Protein AF-A0A7W3ANU6-F1 (afdb_monomer_lite)

pLDDT: mean 84.75, std 9.75, range [54.78, 97.38]

Secondary structure (DSSP, 8-state):
--PPPPPTT--SS----HHHHHHHHHHHHHTSHHHHHHHHHHHHHTTT-TTHHHHHHHHHHTSPP--HHHHHHHT----TTEEEEE-TTS-EEEEEPPHHHHHHHT--SHHHHHHHTT--GGGGSPBPSSTT---TTPBP-SSTTSTT----GGGPEEE-SHHHHHHHHHH--SEEEEEEES--TTTSTT-S-EEEEEEEEE-SSS--SS-GGGS-EEEEEEEPPBTTB-EEEEEEEEEETTTTEEEEEEEEEEE-HHHHHHHHT-EESS-SS--EEPTT-EEEEEE--SSTT-SB----TT-EEEGGGEEEEEEE--S--SSTT------EEEEEEEE--SEEEESS--TT--BS--EEEEEEE--

Foldseek 3Di:
DDDDDDDQPDPDDDDHDPVNVVVVVCVVCVVPVVVVVVVVVVCVVLVVDPCSVVVVVVVVVPDDPDDPVVVQVVPDDDDPQWDWDADPVRHTDIDHDDPLRVQLVVDDDPVSNCVSVVPDLQVVAAAQPEPPRPPPRHDDDPQCHAPPNDDDPVQEAEEAEDPVVVVCQLQDDFHKHFYWYCQDVVPEPPDRIAGFIKGKDWDPPDADPPGSNRTKIWIWGAGDDDPQWGWTKIKIWHADPVVRDIDIDIDTDDTDPVVVVVLQPDWDDDDPPDTHDDAFHKAWWWQQDDDPPDFQQFDAAFDKDAQQRTFHKDKDFACDDPDPPHGGPDIDIDGDPDTDHAMKGFRHGDRPDTGRGIDTTMIGHHD

Sequence (367 aa):
PTAPTPPDDAAGNEIANAEFVRKLLAALVDSSPEALDTLNELAAALGNDPNFATTVTNALAGKQPLNGVLTAVSQITPEENTLPYFSEEGRILLAQLSEKARALLALDTPEAMRTELELKAAATMEPQSDIRDRTPGRLALSGMHGFGQAFTSTEALAFEGLSDFVEWLKKVTPGRYAVSITDSSQLLTGTTQFNGIIDVMWSPYANSESDTVRKFKTLMCYNQYYQGEHCIHYMQYRYNDSDNSWNMSSRVVVYDGDSLAYLLSRMAGSGSYFKYPAVGVPVLAVYRGTTSGDKEIKIGLGDVVQGSQLGGVNLSCTISSAGPGSYGSTPSAGATGYTFPGRYMALSGVRDSYGTSGRICLFVRIE

Structure (mmCIF, N/CA/C/O backbone):
data_AF-A0A7W3ANU6-F1
#
_entry.id   AF-A0A7W3ANU6-F1
#
loop_
_atom_site.group_PDB
_atom_site.id
_atom_site.type_symbol
_atom_site.label_atom_id
_atom_site.label_alt_id
_atom_site.label_comp_id
_atom_site.label_asym_id
_atom_site.label_entity_id
_atom_site.label_seq_id
_atom_site.pdbx_PDB_ins_code
_atom_site.Cartn_x
_atom_site.Cartn_y
_atom_site.Cartn_z
_atom_site.occupancy
_atom_site.B_iso_or_equiv
_atom_site.auth_seq_id
_atom_site.auth_comp_id
_atom_site.auth_asym_id
_atom_site.auth_atom_id
_atom_site.pdbx_PDB_model_num
ATOM 1 N N . PRO A 1 1 ? 81.338 -14.058 -101.160 1.00 67.31 1 PRO A N 1
ATOM 2 C CA . PRO A 1 1 ? 80.542 -13.754 -102.371 1.00 67.31 1 PRO A CA 1
ATOM 3 C C . PRO A 1 1 ? 79.694 -12.488 -102.183 1.00 67.31 1 PRO A C 1
ATOM 5 O O . PRO A 1 1 ? 79.027 -12.350 -101.163 1.00 67.31 1 PRO A O 1
ATOM 8 N N . THR A 1 2 ? 79.759 -11.561 -103.136 1.00 65.56 2 THR A N 1
ATOM 9 C CA . THR A 1 2 ? 78.960 -10.327 -103.176 1.00 65.56 2 THR A CA 1
ATOM 10 C C . THR A 1 2 ? 77.934 -10.447 -104.300 1.00 65.56 2 THR A C 1
ATOM 12 O O . THR A 1 2 ? 78.298 -10.716 -105.442 1.00 65.56 2 THR A O 1
ATOM 15 N N . ALA A 1 3 ? 76.651 -10.303 -103.970 1.00 78.56 3 ALA A N 1
ATOM 16 C CA . ALA A 1 3 ? 75.575 -10.224 -104.955 1.00 78.56 3 ALA A CA 1
ATOM 17 C C . ALA A 1 3 ? 75.298 -8.742 -105.274 1.00 78.56 3 ALA A C 1
ATOM 19 O O . ALA A 1 3 ? 75.282 -7.945 -104.331 1.00 78.56 3 ALA A O 1
ATOM 20 N N . PRO A 1 4 ? 75.102 -8.361 -106.549 1.00 82.25 4 PRO A N 1
ATOM 21 C CA . PRO A 1 4 ? 74.799 -6.981 -106.925 1.00 82.25 4 PRO A CA 1
ATOM 22 C C . PRO A 1 4 ? 73.481 -6.510 -106.293 1.00 82.25 4 PRO A C 1
ATOM 24 O O . PRO A 1 4 ? 72.535 -7.287 -106.191 1.00 82.25 4 PRO A O 1
ATOM 27 N N . THR A 1 5 ? 73.443 -5.251 -105.851 1.00 84.88 5 THR A N 1
ATOM 28 C CA . THR A 1 5 ? 72.284 -4.625 -105.193 1.00 84.88 5 THR A CA 1
ATOM 29 C C . THR A 1 5 ? 71.221 -4.282 -106.239 1.00 84.88 5 THR A C 1
ATOM 31 O O . THR A 1 5 ? 71.537 -3.541 -107.172 1.00 84.88 5 THR A O 1
ATOM 34 N N . PRO A 1 6 ? 69.992 -4.827 -106.136 1.00 85.56 6 PRO A N 1
ATOM 35 C CA . PRO A 1 6 ? 68.891 -4.465 -107.026 1.00 85.56 6 PRO A CA 1
ATOM 36 C C . PRO A 1 6 ? 68.562 -2.959 -106.991 1.00 85.56 6 PRO A C 1
ATOM 38 O O . PRO A 1 6 ? 68.847 -2.299 -105.987 1.00 85.56 6 PRO A O 1
ATOM 41 N N . PRO A 1 7 ? 67.972 -2.409 -108.069 1.00 82.50 7 PRO A N 1
ATOM 42 C CA . PRO A 1 7 ? 67.488 -1.028 -108.099 1.00 82.50 7 PRO A CA 1
ATOM 43 C C . PRO A 1 7 ? 66.290 -0.824 -107.154 1.00 82.50 7 PRO A C 1
ATOM 45 O O . PRO A 1 7 ? 65.545 -1.761 -106.889 1.00 82.50 7 PRO A O 1
ATOM 48 N N . ASP A 1 8 ? 66.101 0.400 -106.650 1.00 80.12 8 ASP A N 1
ATOM 49 C CA . ASP A 1 8 ? 65.156 0.730 -105.561 1.00 80.12 8 ASP A CA 1
ATOM 50 C C . ASP A 1 8 ? 63.675 0.478 -105.890 1.00 80.12 8 ASP A C 1
ATOM 52 O O . ASP A 1 8 ? 62.860 0.318 -104.985 1.00 80.12 8 ASP A O 1
ATOM 56 N N . ASP A 1 9 ? 63.330 0.443 -107.175 1.00 82.25 9 ASP A N 1
ATOM 57 C CA . ASP A 1 9 ? 61.995 0.176 -107.713 1.00 82.25 9 ASP A CA 1
ATOM 58 C C . ASP A 1 9 ? 61.786 -1.297 -108.110 1.00 82.25 9 ASP A C 1
ATOM 60 O O . ASP A 1 9 ? 60.755 -1.641 -108.695 1.00 82.25 9 ASP A O 1
ATOM 64 N N . ALA A 1 10 ? 62.740 -2.180 -107.789 1.00 81.56 10 ALA A N 1
ATOM 65 C CA . ALA A 1 10 ? 62.611 -3.611 -108.030 1.00 81.56 10 ALA A CA 1
ATOM 66 C C . ALA A 1 10 ? 61.379 -4.173 -107.299 1.00 81.56 10 ALA A C 1
ATOM 68 O O . ALA A 1 10 ? 61.282 -4.137 -106.072 1.00 81.56 10 ALA A O 1
ATOM 69 N N . ALA A 1 11 ? 60.438 -4.707 -108.077 1.00 77.81 11 ALA A N 1
ATOM 70 C CA . ALA A 1 11 ? 59.158 -5.243 -107.608 1.00 77.81 11 ALA A CA 1
ATOM 71 C C . ALA A 1 11 ? 58.923 -6.701 -108.059 1.00 77.81 11 ALA A C 1
ATOM 73 O O . ALA A 1 11 ? 57.800 -7.203 -107.973 1.00 77.81 11 ALA A O 1
ATOM 74 N N . GLY A 1 12 ? 59.956 -7.362 -108.597 1.00 79.62 12 GLY A N 1
ATOM 75 C CA . GLY A 1 12 ? 59.908 -8.707 -109.164 1.00 79.62 12 GLY A CA 1
ATOM 76 C C . GLY A 1 12 ? 60.531 -9.778 -108.259 1.00 79.62 12 GLY A C 1
ATOM 77 O O . GLY A 1 12 ? 60.495 -9.698 -107.035 1.00 79.62 12 GLY A O 1
ATOM 78 N N . ASN A 1 13 ? 61.088 -10.827 -108.879 1.00 81.81 13 ASN A N 1
ATOM 79 C CA . ASN A 1 13 ? 61.718 -11.970 -108.197 1.00 81.81 13 ASN A CA 1
ATOM 80 C C . ASN A 1 13 ? 63.251 -11.826 -108.089 1.00 81.81 13 ASN A C 1
ATOM 82 O O . ASN A 1 13 ? 63.981 -12.820 -108.153 1.00 81.81 13 ASN A O 1
ATOM 86 N N . GLU A 1 14 ? 63.766 -10.601 -108.007 1.00 83.81 14 GLU A N 1
ATOM 87 C CA . GLU A 1 14 ? 65.199 -10.340 -107.897 1.00 83.81 14 GLU A CA 1
ATOM 88 C C . GLU A 1 14 ? 65.794 -10.918 -106.596 1.00 83.81 14 GLU A C 1
ATOM 90 O O . GLU A 1 14 ? 65.132 -11.038 -105.563 1.00 83.81 14 GLU A O 1
ATOM 95 N N . ILE A 1 15 ? 67.087 -11.265 -106.622 1.00 81.62 15 ILE A N 1
ATOM 96 C CA . ILE A 1 15 ? 67.806 -11.711 -105.421 1.00 81.62 15 ILE A CA 1
ATOM 97 C C . ILE A 1 15 ? 68.072 -10.489 -104.533 1.00 81.62 15 ILE A C 1
ATOM 99 O O . ILE A 1 15 ? 68.990 -9.711 -104.794 1.00 81.62 15 ILE A O 1
ATOM 103 N N . ALA A 1 16 ? 67.288 -10.332 -103.466 1.00 83.69 16 ALA A N 1
ATOM 104 C CA . ALA A 1 16 ? 67.509 -9.295 -102.466 1.00 83.69 16 ALA A CA 1
ATOM 105 C C . ALA A 1 16 ? 68.817 -9.553 -101.699 1.00 83.69 16 ALA A C 1
ATOM 107 O O . ALA A 1 16 ? 69.021 -10.623 -101.120 1.00 83.69 16 ALA A O 1
ATOM 108 N N . ASN A 1 17 ? 69.706 -8.561 -101.672 1.00 86.00 17 ASN A N 1
ATOM 109 C CA . ASN A 1 17 ? 70.894 -8.589 -100.826 1.00 86.00 17 ASN A CA 1
ATOM 110 C C . ASN A 1 17 ? 70.675 -7.742 -99.556 1.00 86.00 17 ASN A C 1
ATOM 112 O O . ASN A 1 17 ? 69.716 -6.977 -99.443 1.00 86.00 17 ASN A O 1
ATOM 116 N N . ALA A 1 18 ? 71.559 -7.890 -98.565 1.00 84.81 18 ALA A N 1
ATOM 117 C CA . ALA A 1 18 ? 71.402 -7.210 -97.277 1.00 84.81 18 ALA A CA 1
ATOM 118 C C . ALA A 1 18 ? 71.416 -5.674 -97.390 1.00 84.81 18 ALA A C 1
ATOM 120 O O . ALA A 1 18 ? 70.847 -5.001 -96.534 1.00 84.81 18 ALA A O 1
ATOM 121 N N . GLU A 1 19 ? 72.070 -5.123 -98.414 1.00 84.69 19 GLU A N 1
ATOM 122 C CA . GLU A 1 19 ? 72.117 -3.683 -98.671 1.00 84.69 19 GLU A CA 1
ATOM 123 C C . GLU A 1 19 ? 70.758 -3.169 -99.161 1.00 84.69 19 GLU A C 1
ATOM 125 O O . GLU A 1 19 ? 70.226 -2.224 -98.587 1.00 84.69 19 GLU A O 1
ATOM 130 N N . PHE A 1 20 ? 70.148 -3.856 -100.130 1.00 86.94 20 PHE A N 1
ATOM 131 C CA . PHE A 1 20 ? 68.818 -3.545 -100.654 1.00 86.94 20 PHE A CA 1
ATOM 132 C C . PHE A 1 20 ? 67.738 -3.606 -99.567 1.00 86.94 20 PHE A C 1
ATOM 134 O O . PHE A 1 20 ? 66.955 -2.671 -99.413 1.00 86.94 20 PHE A O 1
ATOM 141 N N . VAL A 1 21 ? 67.748 -4.656 -98.736 1.00 85.62 21 VAL A N 1
ATOM 142 C CA . VAL A 1 21 ? 66.786 -4.804 -97.628 1.00 85.62 21 VAL A CA 1
ATOM 143 C C . VAL A 1 21 ? 66.966 -3.711 -96.573 1.00 85.62 21 VAL A C 1
ATOM 145 O O . VAL A 1 21 ? 65.979 -3.127 -96.133 1.00 85.62 21 VAL A O 1
ATOM 148 N N . ARG A 1 22 ? 68.208 -3.390 -96.172 1.00 84.50 22 ARG A N 1
ATOM 149 C CA . ARG A 1 22 ? 68.457 -2.281 -95.232 1.00 84.50 22 ARG A CA 1
ATOM 150 C C . ARG A 1 22 ? 68.028 -0.941 -95.815 1.00 84.50 22 ARG A C 1
ATOM 152 O O . ARG A 1 22 ? 67.501 -0.126 -95.069 1.00 84.50 22 ARG A O 1
ATOM 159 N N . LYS A 1 23 ? 68.236 -0.724 -97.116 1.00 83.19 23 LYS A N 1
ATOM 160 C CA . LYS A 1 23 ? 67.864 0.513 -97.804 1.00 83.19 23 LYS A CA 1
ATOM 161 C C . LYS A 1 23 ? 66.349 0.694 -97.887 1.00 83.19 23 LYS A C 1
ATOM 163 O O . LYS A 1 23 ? 65.870 1.769 -97.556 1.00 83.19 23 LYS A O 1
ATOM 168 N N . LEU A 1 24 ? 65.592 -0.342 -98.248 1.00 83.44 24 LEU A N 1
ATOM 169 C CA . LEU A 1 24 ? 64.125 -0.277 -98.257 1.00 83.44 24 LEU A CA 1
ATOM 170 C C . LEU A 1 24 ? 63.532 -0.167 -96.847 1.00 83.44 24 LEU A C 1
ATOM 172 O O . LEU A 1 24 ? 62.558 0.553 -96.655 1.00 83.44 24 LEU A O 1
ATOM 176 N N . LEU A 1 25 ? 64.126 -0.832 -95.849 1.00 81.81 25 LEU A N 1
ATOM 177 C CA . LEU A 1 25 ? 63.713 -0.682 -94.451 1.00 81.81 25 LEU A CA 1
ATOM 178 C C . LEU A 1 25 ? 64.000 0.734 -93.937 1.00 81.81 25 LEU A C 1
ATOM 180 O O . LEU A 1 25 ? 63.153 1.315 -93.268 1.00 81.81 25 LEU A O 1
ATOM 184 N N . ALA A 1 26 ? 65.159 1.300 -94.289 1.00 78.75 26 ALA A N 1
ATOM 185 C CA . ALA A 1 26 ? 65.482 2.693 -94.013 1.00 78.75 26 ALA A CA 1
ATOM 186 C C . ALA A 1 26 ? 64.494 3.629 -94.714 1.00 78.75 26 ALA A C 1
ATOM 188 O O . ALA A 1 26 ? 63.929 4.467 -94.042 1.00 78.75 26 ALA A O 1
ATOM 189 N N . ALA A 1 27 ? 64.176 3.424 -95.998 1.00 79.69 27 ALA A N 1
ATOM 190 C CA . ALA A 1 27 ? 63.180 4.225 -96.716 1.00 79.69 27 ALA A CA 1
ATOM 191 C C . ALA A 1 27 ? 61.771 4.126 -96.099 1.00 79.69 27 ALA A C 1
ATOM 193 O O . ALA A 1 27 ? 61.055 5.120 -96.037 1.00 79.69 27 ALA A O 1
ATOM 194 N N . LEU A 1 28 ? 61.375 2.948 -95.607 1.00 78.56 28 LEU A N 1
ATOM 195 C CA . LEU A 1 28 ? 60.108 2.749 -94.901 1.00 78.56 28 LEU A CA 1
ATOM 196 C C . LEU A 1 28 ? 60.086 3.502 -93.560 1.00 78.56 28 LEU A C 1
ATOM 198 O O . LEU A 1 28 ? 59.103 4.174 -93.261 1.00 78.56 28 LEU A O 1
ATOM 202 N N . VAL A 1 29 ? 61.169 3.434 -92.780 1.00 77.81 29 VAL A N 1
ATOM 203 C CA . VAL A 1 29 ? 61.322 4.171 -91.511 1.00 77.81 29 VAL A CA 1
ATOM 204 C C . VAL A 1 29 ? 61.429 5.688 -91.757 1.00 77.81 29 VAL A C 1
ATOM 206 O O . VAL A 1 29 ? 60.749 6.463 -91.088 1.00 77.81 29 VAL A O 1
ATOM 209 N N . ASP A 1 30 ? 62.188 6.106 -92.771 1.00 72.25 30 ASP A N 1
ATOM 210 C CA . ASP A 1 30 ? 62.398 7.495 -93.205 1.00 72.25 30 ASP A CA 1
ATOM 211 C C . ASP A 1 30 ? 61.139 8.119 -93.820 1.00 72.25 30 ASP A C 1
ATOM 213 O O . ASP A 1 30 ? 61.009 9.340 -93.850 1.00 72.25 30 ASP A O 1
ATOM 217 N N . SER A 1 31 ? 60.194 7.306 -94.306 1.00 74.81 31 SER A N 1
ATOM 218 C CA . SER A 1 31 ? 58.900 7.791 -94.805 1.00 74.81 31 SER A CA 1
ATOM 219 C C . SER A 1 31 ? 57.934 8.192 -93.687 1.00 74.81 31 SER A C 1
ATOM 221 O O . SER A 1 31 ? 56.887 8.780 -93.957 1.00 74.81 31 SER A O 1
ATOM 223 N N . SER A 1 32 ? 58.240 7.854 -92.430 1.00 76.69 32 SER A N 1
ATOM 224 C CA . SER A 1 32 ? 57.385 8.147 -91.279 1.00 76.69 32 SER A CA 1
ATOM 225 C C . SER A 1 32 ? 58.156 8.409 -89.967 1.00 76.69 32 SER A C 1
ATOM 227 O O . SER A 1 32 ? 57.737 7.887 -88.932 1.00 76.69 32 SER A O 1
ATOM 229 N N . PRO A 1 33 ? 59.236 9.229 -89.938 1.00 75.12 33 PRO A N 1
ATOM 230 C CA . PRO A 1 33 ? 59.987 9.490 -88.711 1.00 75.12 33 PRO A CA 1
ATOM 231 C C . PRO A 1 33 ? 59.108 10.208 -87.695 1.00 75.12 33 PRO A C 1
ATOM 233 O O . PRO A 1 33 ? 59.057 9.799 -86.547 1.00 75.12 33 PRO A O 1
ATOM 236 N N . GLU A 1 34 ? 58.342 11.207 -88.145 1.00 76.69 34 GLU A N 1
ATOM 237 C CA . GLU A 1 34 ? 57.407 11.950 -87.295 1.00 76.69 34 GLU A CA 1
ATOM 238 C C . GLU A 1 34 ? 56.312 11.035 -86.732 1.00 76.69 34 GLU A C 1
ATOM 240 O O . GLU A 1 34 ? 55.996 11.102 -85.552 1.00 76.69 34 GLU A O 1
ATOM 245 N N . ALA A 1 35 ? 55.765 10.112 -87.532 1.00 80.88 35 ALA A N 1
ATOM 246 C CA . ALA A 1 35 ? 54.748 9.185 -87.039 1.00 80.88 35 ALA A CA 1
ATOM 247 C C . ALA A 1 35 ? 55.331 8.150 -86.058 1.00 80.88 35 ALA A C 1
ATOM 249 O O . ALA A 1 35 ? 54.708 7.850 -85.042 1.00 80.88 35 ALA A O 1
ATOM 250 N N . LEU A 1 36 ? 56.531 7.619 -86.309 1.00 83.12 36 LEU A N 1
ATOM 251 C CA . LEU A 1 36 ? 57.182 6.687 -85.387 1.00 83.12 36 LEU A CA 1
ATOM 252 C C . LEU A 1 36 ? 57.608 7.375 -84.084 1.00 83.12 36 LEU A C 1
ATOM 254 O O . LEU A 1 36 ? 57.463 6.785 -83.014 1.00 83.12 36 LEU A O 1
ATOM 258 N N . ASP A 1 37 ? 58.066 8.622 -84.173 1.00 82.25 37 ASP A N 1
ATOM 259 C CA . ASP A 1 37 ? 58.353 9.470 -83.020 1.00 82.25 37 ASP A CA 1
ATOM 260 C C . ASP A 1 37 ? 57.073 9.704 -82.208 1.00 82.25 37 ASP A C 1
ATOM 262 O O . ASP A 1 37 ? 57.044 9.379 -81.026 1.00 82.25 37 ASP A O 1
ATOM 266 N N . THR A 1 38 ? 55.952 10.067 -82.849 1.00 86.00 38 THR A N 1
ATOM 267 C CA . THR A 1 38 ? 54.661 10.213 -82.143 1.00 86.00 38 THR A CA 1
ATOM 268 C C . THR A 1 38 ? 54.175 8.916 -81.489 1.00 86.00 38 THR A C 1
ATOM 270 O O . THR A 1 38 ? 53.584 8.951 -80.410 1.00 86.00 38 THR A O 1
ATOM 273 N N . LEU A 1 39 ? 54.428 7.749 -82.095 1.00 87.00 39 LEU A N 1
ATOM 274 C CA . LEU A 1 39 ? 54.083 6.454 -81.500 1.00 87.00 39 LEU A CA 1
ATOM 275 C C . LEU A 1 39 ? 54.974 6.119 -80.299 1.00 87.00 39 LEU A C 1
ATOM 277 O O . LEU A 1 39 ? 54.478 5.591 -79.304 1.00 87.00 39 LEU A O 1
ATOM 281 N N . ASN A 1 40 ? 56.266 6.436 -80.372 1.00 83.69 40 ASN A N 1
ATOM 282 C CA . ASN A 1 40 ? 57.200 6.272 -79.263 1.00 83.69 40 ASN A CA 1
ATOM 283 C C . ASN A 1 40 ? 56.867 7.230 -78.106 1.00 83.69 40 ASN A C 1
ATOM 285 O O . ASN A 1 40 ? 56.838 6.814 -76.948 1.00 83.69 40 ASN A O 1
ATOM 289 N N . GLU A 1 41 ? 56.533 8.484 -78.416 1.00 85.62 41 GLU A N 1
ATOM 290 C CA . GLU A 1 41 ? 56.052 9.473 -77.451 1.00 85.62 41 GLU A CA 1
ATOM 291 C C . GLU A 1 41 ? 54.747 9.024 -76.784 1.00 85.62 41 GLU A C 1
ATOM 293 O O . GLU A 1 41 ? 54.619 9.115 -75.564 1.00 85.62 41 GLU A O 1
ATOM 298 N N . LEU A 1 42 ? 53.795 8.473 -77.546 1.00 89.56 42 LEU A N 1
ATOM 299 C CA . LEU A 1 42 ? 52.539 7.954 -77.004 1.00 89.56 42 LEU A CA 1
ATOM 300 C C . LEU A 1 42 ? 52.763 6.724 -76.112 1.00 89.56 42 LEU A C 1
ATOM 302 O O . LEU A 1 42 ? 52.170 6.628 -75.037 1.00 89.56 42 LEU A O 1
ATOM 306 N N . ALA A 1 43 ? 53.627 5.793 -76.526 1.00 87.50 43 ALA A N 1
ATOM 307 C CA . ALA A 1 43 ? 53.970 4.615 -75.730 1.00 87.50 43 ALA A CA 1
ATOM 308 C C . ALA A 1 43 ? 54.641 5.013 -74.407 1.00 87.50 43 ALA A C 1
ATOM 310 O O . ALA A 1 43 ? 54.249 4.530 -73.340 1.00 87.50 43 ALA A O 1
ATOM 311 N N . ALA A 1 44 ? 55.582 5.960 -74.460 1.00 87.12 44 ALA A N 1
ATOM 312 C CA . ALA A 1 44 ? 56.213 6.534 -73.281 1.00 87.12 44 ALA A CA 1
ATOM 313 C C . ALA A 1 44 ? 55.202 7.278 -72.388 1.00 87.12 44 ALA A C 1
ATOM 315 O O . ALA A 1 44 ? 55.234 7.110 -71.169 1.00 87.12 44 ALA A O 1
ATOM 316 N N . ALA A 1 45 ? 54.267 8.037 -72.972 1.00 88.75 45 ALA A N 1
ATOM 317 C CA . ALA A 1 45 ? 53.209 8.743 -72.243 1.00 88.75 45 ALA A CA 1
ATOM 318 C C . ALA A 1 45 ? 52.237 7.791 -71.521 1.00 88.75 45 ALA A C 1
ATOM 320 O O . ALA A 1 45 ? 51.712 8.134 -70.462 1.00 88.75 45 ALA A O 1
ATOM 321 N N . LEU A 1 46 ? 52.035 6.580 -72.047 1.00 91.19 46 LEU A N 1
ATOM 322 C CA . LEU A 1 46 ? 51.279 5.500 -71.399 1.00 91.19 46 LEU A CA 1
ATOM 323 C C . LEU A 1 46 ? 52.143 4.631 -70.464 1.00 91.19 46 LEU A C 1
ATOM 325 O O . LEU A 1 46 ? 51.684 3.601 -69.971 1.00 91.19 46 LEU A O 1
ATOM 329 N N . GLY A 1 47 ? 53.390 5.034 -70.205 1.00 90.12 47 GLY A N 1
ATOM 330 C CA . GLY A 1 47 ? 54.297 4.368 -69.273 1.00 90.12 47 GLY A CA 1
ATOM 331 C C . GLY A 1 47 ? 54.924 3.077 -69.800 1.00 90.12 47 GLY A C 1
ATOM 332 O O . GLY A 1 47 ? 55.427 2.291 -69.001 1.00 90.12 47 GLY A O 1
ATOM 333 N N . ASN A 1 48 ? 54.903 2.844 -71.118 1.00 90.38 48 ASN A N 1
ATOM 334 C CA . ASN A 1 48 ? 55.346 1.598 -71.750 1.00 90.38 48 ASN A CA 1
ATOM 335 C C . ASN A 1 48 ? 54.680 0.342 -71.147 1.00 90.38 48 ASN A C 1
ATOM 337 O O . ASN A 1 48 ? 55.304 -0.717 -71.078 1.00 90.38 48 ASN A O 1
ATOM 341 N N . ASP A 1 49 ? 53.427 0.455 -70.687 1.00 91.31 49 ASP A N 1
ATOM 342 C CA . ASP A 1 49 ? 52.694 -0.645 -70.054 1.00 91.31 49 ASP A CA 1
ATOM 343 C C . ASP A 1 49 ? 51.964 -1.511 -71.106 1.00 91.31 49 ASP A C 1
ATOM 345 O O . ASP A 1 49 ? 50.931 -1.089 -71.639 1.00 91.31 49 ASP A O 1
ATOM 349 N N . PRO A 1 50 ? 52.430 -2.747 -71.392 1.00 90.12 50 PRO A N 1
ATOM 350 C CA . PRO A 1 50 ? 51.772 -3.638 -72.350 1.00 90.12 50 PRO A CA 1
ATOM 351 C C . PRO A 1 50 ? 50.374 -4.090 -71.898 1.00 90.12 50 PRO A C 1
ATOM 353 O O . PRO A 1 50 ? 49.599 -4.583 -72.714 1.00 90.12 50 PRO A O 1
ATOM 356 N N . ASN A 1 51 ? 50.035 -3.919 -70.617 1.00 93.69 51 ASN A N 1
ATOM 357 C CA . ASN A 1 51 ? 48.741 -4.251 -70.031 1.00 93.69 51 ASN A CA 1
ATOM 358 C C . ASN A 1 51 ? 47.986 -3.004 -69.547 1.00 93.69 51 ASN A C 1
ATOM 360 O O . ASN A 1 51 ? 47.111 -3.135 -68.689 1.00 93.69 51 ASN A O 1
ATOM 364 N N . PHE A 1 52 ? 48.272 -1.819 -70.106 1.00 92.56 52 PHE A N 1
ATOM 365 C CA . PHE A 1 52 ? 47.714 -0.533 -69.665 1.00 92.56 52 PHE A CA 1
ATOM 366 C C . PHE A 1 52 ? 46.209 -0.586 -69.361 1.00 92.56 52 PHE A C 1
ATOM 368 O O . PHE A 1 52 ? 45.772 -0.169 -68.289 1.00 92.56 52 PHE A O 1
ATOM 375 N N . ALA A 1 53 ? 45.404 -1.161 -70.262 1.00 94.00 53 ALA A N 1
ATOM 376 C CA . ALA A 1 53 ? 43.958 -1.277 -70.072 1.00 94.00 53 ALA A CA 1
ATOM 377 C C . ALA A 1 53 ? 43.586 -2.088 -68.816 1.00 94.00 53 ALA A C 1
ATOM 379 O O . ALA A 1 53 ? 42.701 -1.687 -68.058 1.00 94.00 53 ALA A O 1
ATOM 380 N N . THR A 1 54 ? 44.278 -3.198 -68.560 1.00 94.62 54 THR A N 1
ATOM 381 C CA . THR A 1 54 ? 44.087 -4.034 -67.367 1.00 94.62 54 THR A CA 1
ATOM 382 C C . THR A 1 54 ? 44.572 -3.314 -66.112 1.00 94.62 54 THR A C 1
ATOM 384 O O . THR A 1 54 ? 43.868 -3.313 -65.106 1.00 94.62 54 THR A O 1
ATOM 387 N N . THR A 1 55 ? 45.731 -2.653 -66.168 1.00 94.25 55 THR A N 1
ATOM 388 C CA . THR A 1 55 ? 46.285 -1.863 -65.058 1.00 94.25 55 THR A CA 1
ATOM 389 C C . THR A 1 55 ? 45.325 -0.753 -64.637 1.00 94.25 55 THR A C 1
ATOM 391 O O . THR A 1 55 ? 44.982 -0.637 -63.460 1.00 94.25 55 THR A O 1
ATOM 394 N N . VAL A 1 56 ? 44.824 0.021 -65.603 1.00 94.62 56 VAL A N 1
ATOM 395 C CA . VAL A 1 56 ? 43.846 1.090 -65.372 1.00 94.62 56 VAL A CA 1
ATOM 396 C C . VAL A 1 56 ? 42.531 0.513 -64.855 1.00 94.62 56 VAL A C 1
ATOM 398 O O . VAL A 1 56 ? 42.015 0.996 -63.852 1.00 94.62 56 VAL A O 1
ATOM 401 N N . THR A 1 57 ? 42.016 -0.562 -65.454 1.00 93.88 57 THR A N 1
ATOM 402 C CA . THR A 1 57 ? 40.777 -1.208 -64.989 1.00 93.88 57 THR A CA 1
ATOM 403 C C . THR A 1 57 ? 40.904 -1.710 -63.550 1.00 93.88 57 THR A C 1
ATOM 405 O O . THR A 1 57 ? 40.005 -1.478 -62.747 1.00 93.88 57 THR A O 1
ATOM 408 N N . ASN A 1 58 ? 42.035 -2.315 -63.181 1.00 93.00 58 ASN A N 1
ATOM 409 C CA . ASN A 1 58 ? 42.305 -2.754 -61.811 1.00 93.00 58 ASN A CA 1
ATOM 410 C C . ASN A 1 58 ? 42.404 -1.567 -60.841 1.00 93.00 58 ASN A C 1
ATOM 412 O O . ASN A 1 58 ? 41.858 -1.619 -59.738 1.00 93.00 58 ASN A O 1
ATOM 416 N N . ALA A 1 59 ? 43.049 -0.472 -61.256 1.00 92.94 59 ALA A N 1
ATOM 417 C CA . ALA A 1 59 ? 43.132 0.749 -60.461 1.00 92.94 59 ALA A CA 1
ATOM 418 C C . ALA A 1 59 ? 41.754 1.398 -60.242 1.00 92.94 59 ALA A C 1
ATOM 420 O O . ALA A 1 59 ? 41.485 1.906 -59.153 1.00 92.94 59 ALA A O 1
ATOM 421 N N . LEU A 1 60 ? 40.873 1.360 -61.250 1.00 92.62 60 LEU A N 1
ATOM 422 C CA . LEU A 1 60 ? 39.488 1.824 -61.147 1.00 92.62 60 LEU A CA 1
ATOM 423 C C . LEU A 1 60 ? 38.637 0.885 -60.286 1.00 92.62 60 LEU A C 1
ATOM 425 O O . LEU A 1 60 ? 37.844 1.366 -59.485 1.00 92.62 60 LEU A O 1
ATOM 429 N N . ALA A 1 61 ? 38.822 -0.430 -60.399 1.00 88.50 61 ALA A N 1
ATOM 430 C CA . ALA A 1 61 ? 38.108 -1.417 -59.591 1.00 88.50 61 ALA A CA 1
ATOM 431 C C . ALA A 1 61 ? 38.442 -1.306 -58.092 1.00 88.50 61 ALA A C 1
ATOM 433 O O . ALA A 1 61 ? 37.601 -1.609 -57.250 1.00 88.50 61 ALA A O 1
ATOM 434 N N . GLY A 1 62 ? 39.646 -0.835 -57.751 1.00 85.50 62 GLY A N 1
ATOM 435 C CA . GLY A 1 62 ? 40.034 -0.513 -56.375 1.00 85.50 62 GLY A CA 1
ATOM 436 C C . GLY A 1 62 ? 39.458 0.806 -55.847 1.00 85.50 62 GLY A C 1
ATOM 437 O O . GLY A 1 62 ? 39.599 1.100 -54.658 1.00 85.50 62 GLY A O 1
ATOM 438 N N . LYS A 1 63 ? 38.820 1.626 -56.695 1.00 88.50 63 LYS A N 1
ATOM 439 C CA . LYS A 1 63 ? 38.114 2.825 -56.237 1.00 88.50 63 LYS A CA 1
ATOM 440 C C . LYS A 1 63 ? 36.789 2.417 -55.616 1.00 88.50 63 LYS A C 1
ATOM 442 O O . LYS A 1 63 ? 36.036 1.608 -56.150 1.00 88.50 63 LYS A O 1
ATOM 447 N N . GLN A 1 64 ? 36.488 3.036 -54.488 1.00 80.88 64 GLN A N 1
ATOM 448 C CA . GLN A 1 64 ? 35.188 2.902 -53.862 1.00 80.88 64 GLN A CA 1
ATOM 449 C C . GLN A 1 64 ? 34.089 3.408 -54.822 1.00 80.88 64 GLN A C 1
ATOM 451 O O . GLN A 1 64 ? 34.242 4.502 -55.376 1.00 80.88 64 GLN A O 1
ATOM 456 N N . PRO A 1 65 ? 32.977 2.669 -55.009 1.00 80.06 65 PRO A N 1
ATOM 457 C CA . PRO A 1 65 ? 31.828 3.165 -55.757 1.00 80.06 65 PRO A CA 1
ATOM 458 C C . PRO A 1 65 ? 31.323 4.491 -55.183 1.00 80.06 65 PRO A C 1
ATOM 460 O O . PRO A 1 65 ? 31.327 4.692 -53.963 1.00 80.06 65 PRO A O 1
ATOM 463 N N . LEU A 1 66 ? 30.853 5.384 -56.057 1.00 82.25 66 LEU A N 1
ATOM 464 C CA . LEU A 1 66 ? 30.250 6.638 -55.621 1.00 82.25 66 LEU A CA 1
ATOM 465 C C . LEU A 1 66 ? 28.967 6.330 -54.839 1.00 82.25 66 LEU A C 1
ATOM 467 O O . LEU A 1 66 ? 27.962 5.902 -55.402 1.00 82.25 66 LEU A O 1
ATOM 471 N N . ASN A 1 67 ? 29.015 6.545 -53.528 1.00 86.19 67 ASN A N 1
ATOM 472 C CA . ASN A 1 67 ? 27.893 6.378 -52.619 1.00 86.19 67 ASN A CA 1
ATOM 473 C C . ASN A 1 67 ? 27.814 7.627 -51.740 1.00 86.19 67 ASN A C 1
ATOM 475 O O . ASN A 1 67 ? 28.753 7.914 -50.999 1.00 86.19 67 ASN A O 1
ATOM 479 N N . GLY A 1 68 ? 26.698 8.357 -51.818 1.00 84.25 68 GLY A N 1
ATOM 480 C CA . GLY A 1 68 ? 26.538 9.635 -51.117 1.00 84.25 68 GLY A CA 1
ATOM 481 C C . GLY A 1 68 ? 26.702 9.533 -49.598 1.00 84.25 68 GLY A C 1
ATOM 482 O O . GLY A 1 68 ? 27.242 10.450 -48.986 1.00 84.25 68 GLY A O 1
ATOM 483 N N . VAL A 1 69 ? 26.325 8.398 -48.999 1.00 84.31 69 VAL A N 1
ATOM 484 C CA . VAL A 1 69 ? 26.500 8.150 -47.560 1.00 84.31 69 VAL A CA 1
ATOM 485 C C . VAL A 1 69 ? 27.976 7.977 -47.227 1.00 84.31 69 VAL A C 1
ATOM 487 O O . VAL A 1 69 ? 28.467 8.642 -46.324 1.00 84.31 69 VAL A O 1
ATOM 490 N N . LEU A 1 70 ? 28.717 7.147 -47.967 1.00 86.44 70 LEU A N 1
ATOM 491 C CA . LEU A 1 70 ? 30.147 6.965 -47.695 1.00 86.44 70 LEU A CA 1
ATOM 492 C C . LEU A 1 70 ? 30.950 8.241 -47.993 1.00 86.44 70 LEU A C 1
ATOM 494 O O . LEU A 1 70 ? 31.907 8.531 -47.278 1.00 86.44 70 LEU A O 1
ATOM 498 N N . THR A 1 71 ? 30.548 9.030 -48.996 1.00 85.56 71 THR A N 1
ATOM 499 C CA . THR A 1 71 ? 31.114 10.368 -49.221 1.00 85.56 71 THR A CA 1
ATOM 500 C C . THR A 1 71 ? 30.880 11.264 -48.004 1.00 85.56 71 THR A C 1
ATOM 502 O O . THR A 1 71 ? 31.834 11.864 -47.515 1.00 85.56 71 THR A O 1
ATOM 505 N N . ALA A 1 72 ? 29.661 11.299 -47.457 1.00 86.88 72 ALA A N 1
ATOM 506 C CA . ALA A 1 72 ? 29.360 12.062 -46.248 1.00 86.88 72 ALA A CA 1
ATOM 507 C C . ALA A 1 72 ? 30.154 11.570 -45.020 1.00 86.88 72 ALA A C 1
ATOM 509 O O . ALA A 1 72 ? 30.706 12.396 -44.301 1.00 86.88 72 ALA A O 1
ATOM 510 N N . VAL A 1 73 ? 30.292 10.250 -44.813 1.00 88.19 73 VAL A N 1
ATOM 511 C CA . VAL A 1 73 ? 31.131 9.678 -43.736 1.00 88.19 73 VAL A CA 1
ATOM 512 C C . VAL A 1 73 ? 32.584 10.132 -43.881 1.00 88.19 73 VAL A C 1
ATOM 514 O O . VAL A 1 73 ? 33.196 10.548 -42.905 1.00 88.19 73 VAL A O 1
ATOM 517 N N . SER A 1 74 ? 33.133 10.090 -45.100 1.00 86.56 74 SER A N 1
ATOM 518 C CA . SER A 1 74 ? 34.534 10.450 -45.363 1.00 86.56 74 SER A CA 1
ATOM 519 C C . SER A 1 74 ? 34.861 11.932 -45.147 1.00 86.56 74 SER A C 1
ATOM 521 O O . SER A 1 74 ? 36.026 12.282 -44.985 1.00 86.56 74 SER A O 1
ATOM 523 N N . GLN A 1 75 ? 33.847 12.801 -45.156 1.00 87.56 75 GLN A N 1
ATOM 524 C CA . GLN A 1 75 ? 33.992 14.243 -44.939 1.00 87.56 75 GLN A CA 1
ATOM 525 C C . GLN A 1 75 ? 33.925 14.639 -43.461 1.00 87.56 75 GLN A C 1
ATOM 527 O O . GLN A 1 75 ? 34.198 15.793 -43.132 1.00 87.56 75 GLN A O 1
ATOM 532 N N . ILE A 1 76 ? 33.555 13.715 -42.571 1.00 90.50 76 ILE A N 1
ATOM 533 C CA . ILE A 1 76 ? 33.545 13.979 -41.135 1.00 90.50 76 ILE A CA 1
ATOM 534 C C . ILE A 1 76 ? 34.979 13.982 -40.626 1.00 90.50 76 ILE A C 1
ATOM 536 O O . ILE A 1 76 ? 35.700 12.998 -40.773 1.00 90.50 76 ILE A O 1
ATOM 540 N N . THR A 1 77 ? 35.358 15.070 -39.965 1.00 91.44 77 THR A N 1
ATOM 541 C CA . THR A 1 77 ? 36.572 15.138 -39.151 1.00 91.44 77 THR A CA 1
ATOM 542 C C . THR A 1 77 ? 36.242 14.591 -37.762 1.00 91.44 77 THR A C 1
ATOM 544 O O . THR A 1 77 ? 35.456 15.227 -37.062 1.00 91.44 77 THR A O 1
ATOM 547 N N . PRO A 1 78 ? 36.778 13.428 -37.344 1.00 88.94 78 PRO A N 1
ATOM 548 C CA . PRO A 1 78 ? 36.512 12.894 -36.014 1.00 88.94 78 PRO A CA 1
ATOM 549 C C . PRO A 1 78 ? 37.082 13.814 -34.932 1.00 88.94 78 PRO A C 1
ATOM 551 O O . PRO A 1 78 ? 38.233 14.241 -35.021 1.00 88.94 78 PRO A O 1
ATOM 554 N N . GLU A 1 79 ? 36.294 14.068 -33.892 1.00 90.62 79 GLU A N 1
ATOM 555 C CA . GLU A 1 79 ? 36.724 14.792 -32.694 1.00 90.62 79 GLU A CA 1
ATOM 556 C C . GLU A 1 79 ? 36.790 13.839 -31.494 1.00 90.62 79 GLU A C 1
ATOM 558 O O . GLU A 1 79 ? 36.118 12.800 -31.464 1.00 90.62 79 GLU A O 1
ATOM 563 N N . GLU A 1 80 ? 37.596 14.175 -30.483 1.00 92.56 80 GLU A N 1
ATOM 564 C CA . GLU A 1 80 ? 37.697 13.353 -29.278 1.00 92.56 80 GLU A CA 1
ATOM 565 C C . GLU A 1 80 ? 36.333 13.181 -28.604 1.00 92.56 80 GLU A C 1
ATOM 567 O O . GLU A 1 80 ? 35.597 14.140 -28.370 1.00 92.56 80 GLU A O 1
ATOM 572 N N . ASN A 1 81 ? 36.033 11.943 -28.206 1.00 93.50 81 ASN A N 1
ATOM 573 C CA . ASN A 1 81 ? 34.816 11.598 -27.477 1.00 93.50 81 ASN A CA 1
ATOM 574 C C . ASN A 1 81 ? 33.511 11.884 -28.242 1.00 93.50 81 ASN A C 1
ATOM 576 O O . ASN A 1 81 ? 32.490 12.164 -27.612 1.00 93.50 81 ASN A O 1
ATOM 580 N N . THR A 1 82 ? 33.524 11.785 -29.574 1.00 94.38 82 THR A N 1
ATOM 581 C CA . THR A 1 82 ? 32.326 11.956 -30.407 1.00 94.38 82 THR A CA 1
ATOM 582 C C . THR A 1 82 ? 31.805 10.647 -31.001 1.00 94.38 82 THR A C 1
ATOM 584 O O . THR A 1 82 ? 32.567 9.714 -31.251 1.00 94.38 82 THR A O 1
ATOM 587 N N . LEU A 1 83 ? 30.488 10.573 -31.226 1.00 93.06 83 LEU A N 1
ATOM 588 C CA . LEU A 1 83 ? 29.816 9.466 -31.912 1.00 93.06 83 LEU A CA 1
ATOM 589 C C . LEU A 1 83 ? 29.104 9.974 -33.178 1.00 93.06 83 LEU A C 1
ATOM 591 O O . LEU A 1 83 ? 28.295 10.902 -33.070 1.00 93.06 83 LEU A O 1
ATOM 595 N N . PRO A 1 84 ? 29.349 9.379 -34.360 1.00 93.00 84 PRO A N 1
ATOM 596 C CA . PRO A 1 84 ? 28.590 9.693 -35.565 1.00 93.00 84 PRO A CA 1
ATOM 597 C C . PRO A 1 84 ? 27.122 9.268 -35.447 1.00 93.00 84 PRO A C 1
ATOM 599 O O . PRO A 1 84 ? 26.827 8.148 -35.031 1.00 93.00 84 PRO A O 1
ATOM 602 N N . TYR A 1 85 ? 26.201 10.132 -35.863 1.00 92.75 85 TYR A N 1
ATOM 603 C CA . TYR A 1 85 ? 24.767 9.841 -35.930 1.00 92.75 85 TYR A CA 1
ATOM 604 C C . TYR A 1 85 ? 24.126 10.505 -37.154 1.00 92.75 85 TYR A C 1
ATOM 606 O O . TYR A 1 85 ? 24.686 11.439 -37.721 1.00 92.75 85 TYR A O 1
ATOM 614 N N . PHE A 1 86 ? 22.949 10.029 -37.567 1.00 92.50 86 PHE A N 1
ATOM 615 C CA . PHE A 1 86 ? 22.170 10.642 -38.645 1.00 92.50 86 PHE A CA 1
ATOM 616 C C . PHE A 1 86 ? 21.134 11.612 -38.069 1.00 92.50 86 PHE A C 1
ATOM 618 O O . PHE A 1 86 ? 20.389 11.250 -37.160 1.00 92.50 86 PHE A O 1
ATOM 625 N N . SER A 1 87 ? 21.071 12.829 -38.603 1.00 91.25 87 SER A N 1
ATOM 626 C CA . SER A 1 87 ? 20.015 13.793 -38.293 1.00 91.25 87 SER A CA 1
ATOM 627 C C . SER A 1 87 ? 18.685 13.411 -38.955 1.00 91.25 87 SER A C 1
ATOM 629 O O . SER A 1 87 ? 18.639 12.542 -39.826 1.00 91.25 87 SER A O 1
ATOM 631 N N . GLU A 1 88 ? 17.602 14.108 -38.599 1.00 92.06 88 GLU A N 1
ATOM 632 C CA . GLU A 1 88 ? 16.286 13.960 -39.250 1.00 92.06 88 GLU A CA 1
ATOM 633 C C . GLU A 1 88 ? 16.335 14.229 -40.765 1.00 92.06 88 GLU A C 1
ATOM 635 O O . GLU A 1 88 ? 15.587 13.635 -41.535 1.00 92.06 88 GLU A O 1
ATOM 640 N N . GLU A 1 89 ? 17.271 15.071 -41.208 1.00 89.56 89 GLU A N 1
ATOM 641 C CA . GLU A 1 89 ? 17.535 15.367 -42.623 1.00 89.56 89 GLU A CA 1
ATOM 642 C C . GLU A 1 89 ? 18.405 14.293 -43.311 1.00 89.56 89 GLU A C 1
ATOM 644 O O . GLU A 1 89 ? 18.806 14.458 -44.463 1.00 89.56 89 GLU A O 1
ATOM 649 N N . GLY A 1 90 ? 18.758 13.211 -42.608 1.00 85.69 90 GLY A N 1
ATOM 650 C CA . GLY A 1 90 ? 19.615 12.137 -43.114 1.00 85.69 90 GLY A CA 1
ATOM 651 C C . GLY A 1 90 ? 21.096 12.512 -43.233 1.00 85.69 90 GLY A C 1
ATOM 652 O O . GLY A 1 90 ? 21.852 11.814 -43.911 1.00 85.69 90 GLY A O 1
ATOM 653 N N . ARG A 1 91 ? 21.536 13.605 -42.595 1.00 88.25 91 ARG A N 1
ATOM 654 C CA . ARG A 1 91 ? 22.938 14.058 -42.612 1.00 88.25 91 ARG A CA 1
ATOM 655 C C . ARG A 1 91 ? 23.714 13.406 -41.479 1.00 88.25 91 ARG A C 1
ATOM 657 O O . ARG A 1 91 ? 23.194 13.292 -40.376 1.00 88.25 91 ARG A O 1
ATOM 664 N N . ILE A 1 92 ? 24.965 13.031 -41.725 1.00 92.38 92 ILE A N 1
ATOM 665 C CA . ILE A 1 92 ? 25.819 12.465 -40.677 1.00 92.38 92 ILE A CA 1
ATOM 666 C C . ILE A 1 92 ? 26.477 13.605 -39.894 1.00 92.38 92 ILE A C 1
ATOM 668 O O . ILE A 1 92 ? 27.115 14.473 -40.487 1.00 92.38 92 ILE A O 1
ATOM 672 N N . LEU A 1 93 ? 26.297 13.605 -38.577 1.00 92.62 93 LEU A N 1
ATOM 673 C CA . LEU A 1 93 ? 26.793 14.600 -37.625 1.00 92.62 93 LEU A CA 1
ATOM 674 C C . LEU A 1 93 ? 27.512 13.904 -36.459 1.00 92.62 93 LEU A C 1
ATOM 676 O O . LEU A 1 93 ? 27.412 12.689 -36.301 1.00 92.62 93 LEU A O 1
ATOM 680 N N . LEU A 1 94 ? 28.222 14.672 -35.630 1.00 94.56 94 LEU A N 1
ATOM 681 C CA . LEU A 1 94 ? 28.900 14.181 -34.427 1.00 94.56 94 LEU A CA 1
ATOM 682 C C . LEU A 1 94 ? 28.151 14.607 -33.161 1.00 94.56 94 LEU A C 1
ATOM 684 O O . LEU A 1 94 ? 27.760 15.765 -33.022 1.00 94.56 94 LEU A O 1
ATOM 688 N N . ALA A 1 95 ? 27.959 13.668 -32.236 1.00 94.31 95 ALA A N 1
ATOM 689 C CA . ALA A 1 95 ? 27.425 13.927 -30.903 1.00 94.31 95 ALA A CA 1
ATOM 690 C C . ALA A 1 95 ? 28.531 13.783 -29.853 1.00 94.31 95 ALA A C 1
ATOM 692 O O . ALA A 1 95 ? 29.228 12.768 -29.829 1.00 94.31 95 ALA A O 1
ATOM 693 N N . GLN A 1 96 ? 28.668 14.767 -28.962 1.00 95.75 96 GLN A N 1
ATOM 694 C CA . GLN A 1 96 ? 29.602 14.690 -27.839 1.00 95.75 96 GLN A CA 1
ATOM 695 C C . GLN A 1 96 ? 29.124 13.656 -26.813 1.00 95.75 96 GLN A C 1
ATOM 697 O O . GLN A 1 96 ? 27.999 13.737 -26.319 1.00 95.75 96 GLN A O 1
ATOM 702 N N . LEU A 1 97 ? 29.993 12.719 -26.437 1.00 95.75 97 LEU A N 1
ATOM 703 C CA . LEU A 1 97 ? 29.726 11.750 -25.379 1.00 95.75 97 LEU A CA 1
ATOM 704 C C . LEU A 1 97 ? 30.342 12.201 -24.054 1.00 95.75 97 LEU A C 1
ATOM 706 O O . LEU A 1 97 ? 31.525 12.545 -23.981 1.00 95.75 97 LEU A O 1
ATOM 710 N N . SER A 1 98 ? 29.553 12.127 -22.980 1.00 95.00 98 SER A N 1
ATOM 711 C CA . SER A 1 98 ? 30.065 12.251 -21.614 1.00 95.00 98 SER A CA 1
ATOM 712 C C . SER A 1 98 ? 30.955 11.058 -21.254 1.00 95.00 98 SER A C 1
ATOM 714 O O . SER A 1 98 ? 30.880 10.000 -21.879 1.00 95.00 98 SER A O 1
ATOM 716 N N . GLU A 1 99 ? 31.783 11.204 -20.219 1.00 94.38 99 GLU A N 1
ATOM 717 C CA . GLU A 1 99 ? 32.578 10.090 -19.685 1.00 94.38 99 GLU A CA 1
ATOM 718 C C . GLU A 1 99 ? 31.693 8.894 -19.314 1.00 94.38 99 GLU A C 1
ATOM 720 O O . GLU A 1 99 ? 31.966 7.775 -19.737 1.00 94.38 99 GLU A O 1
ATOM 725 N N . LYS A 1 100 ? 30.567 9.165 -18.647 1.00 95.00 100 LYS A N 1
ATOM 726 C CA . LYS A 1 100 ? 29.560 8.171 -18.264 1.00 95.00 100 LYS A CA 1
ATOM 727 C C . LYS A 1 100 ? 28.974 7.422 -19.467 1.00 95.00 100 LYS A C 1
ATOM 729 O O . LYS A 1 100 ? 28.819 6.208 -19.430 1.00 95.00 100 LYS A O 1
ATOM 734 N N . ALA A 1 101 ? 28.661 8.131 -20.556 1.00 94.69 101 ALA A N 1
ATOM 735 C CA . ALA A 1 101 ? 28.117 7.514 -21.766 1.00 94.69 101 ALA A CA 1
ATOM 736 C C . ALA A 1 101 ? 29.153 6.628 -22.468 1.00 94.69 101 ALA A C 1
ATOM 738 O O . AL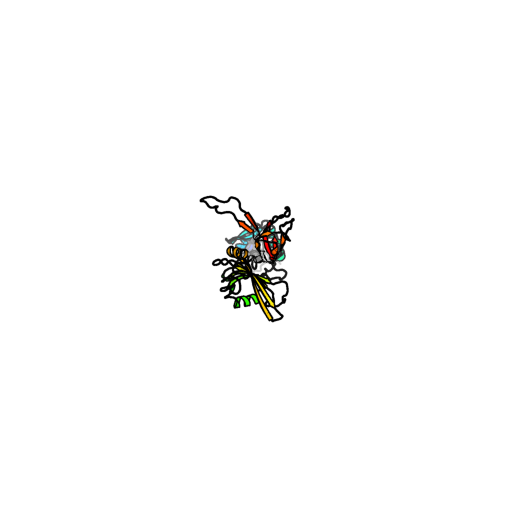A A 1 101 ? 28.821 5.534 -22.918 1.00 94.69 101 ALA A O 1
ATOM 739 N N . ARG A 1 102 ? 30.417 7.068 -22.526 1.00 94.69 102 ARG A N 1
ATOM 740 C CA . ARG A 1 102 ? 31.514 6.249 -23.066 1.00 94.69 102 ARG A CA 1
ATOM 741 C C . ARG A 1 102 ? 31.754 5.008 -22.216 1.00 94.69 102 ARG A C 1
ATOM 743 O O . ARG A 1 102 ? 31.894 3.927 -22.777 1.00 94.69 102 ARG A O 1
ATOM 750 N N . ALA A 1 103 ? 31.763 5.164 -20.892 1.00 96.00 103 ALA A N 1
ATOM 751 C CA . ALA A 1 103 ? 31.875 4.051 -19.962 1.00 96.00 103 ALA A CA 1
ATOM 752 C C . ALA A 1 103 ? 30.737 3.051 -20.186 1.00 96.00 103 ALA A C 1
ATOM 754 O O . ALA A 1 103 ? 31.015 1.880 -20.387 1.00 96.00 103 ALA A O 1
ATOM 755 N N . LEU A 1 104 ? 29.485 3.511 -20.289 1.00 96.62 104 LEU A N 1
ATOM 756 C CA . LEU A 1 104 ? 28.326 2.649 -20.533 1.00 96.62 104 LEU A CA 1
ATOM 757 C C . LEU A 1 104 ? 28.410 1.882 -21.865 1.00 96.62 104 LEU A C 1
ATOM 759 O O . LEU A 1 104 ? 28.115 0.690 -21.899 1.00 96.62 104 LEU A O 1
ATOM 763 N N . LEU A 1 105 ? 28.821 2.549 -22.951 1.00 94.25 105 LEU A N 1
ATOM 764 C CA . LEU A 1 105 ? 28.969 1.941 -24.282 1.00 94.25 105 LEU A CA 1
ATOM 765 C C . LEU A 1 105 ? 30.114 0.921 -24.361 1.00 94.25 105 LEU A C 1
ATOM 767 O O . LEU A 1 105 ? 30.113 0.080 -25.256 1.00 94.25 105 LEU A O 1
ATOM 771 N N . ALA A 1 106 ? 31.090 0.999 -23.455 1.00 95.38 106 ALA A N 1
ATOM 772 C CA . ALA A 1 106 ? 32.223 0.080 -23.403 1.00 95.38 106 ALA A CA 1
ATOM 773 C C . ALA A 1 106 ? 31.907 -1.247 -22.686 1.00 95.38 106 ALA A C 1
ATOM 775 O O . ALA A 1 106 ? 32.755 -2.137 -22.659 1.00 95.38 106 ALA A O 1
ATOM 776 N N . LEU A 1 107 ? 30.719 -1.384 -22.089 1.00 97.38 107 LEU A N 1
ATOM 777 C CA . LEU A 1 107 ? 30.325 -2.549 -21.297 1.00 97.38 107 LEU A CA 1
ATOM 778 C C . LEU A 1 107 ? 29.559 -3.561 -22.151 1.00 97.38 107 LEU A C 1
ATOM 780 O O . LEU A 1 107 ? 28.732 -3.199 -22.983 1.00 97.38 107 LEU A O 1
ATOM 784 N N . ASP A 1 108 ? 29.796 -4.845 -21.903 1.00 96.75 108 ASP A N 1
ATOM 785 C CA . ASP A 1 108 ? 29.227 -5.974 -22.648 1.00 96.75 108 ASP A CA 1
ATOM 786 C C . ASP A 1 108 ? 28.173 -6.766 -21.856 1.00 96.75 108 ASP A C 1
ATOM 788 O O . ASP A 1 108 ? 27.503 -7.639 -22.411 1.00 96.75 108 ASP A O 1
ATOM 792 N N . THR A 1 109 ? 27.987 -6.452 -20.569 1.00 96.00 109 THR A N 1
ATOM 793 C CA . THR A 1 109 ? 27.033 -7.134 -19.686 1.00 96.00 109 THR A CA 1
ATOM 794 C C . THR A 1 109 ? 25.997 -6.174 -19.095 1.00 96.00 109 THR A C 1
ATOM 796 O O . THR A 1 109 ? 26.342 -5.062 -18.675 1.00 96.00 109 THR A O 1
ATOM 799 N N . PRO A 1 110 ? 24.724 -6.600 -18.976 1.00 93.31 110 PRO A N 1
ATOM 800 C CA . PRO A 1 110 ? 23.697 -5.829 -18.278 1.00 93.31 110 PRO A CA 1
ATOM 801 C C . PRO A 1 110 ? 24.078 -5.472 -16.833 1.00 93.31 110 PRO A C 1
ATOM 803 O O . PRO A 1 110 ? 23.708 -4.410 -16.339 1.00 93.31 110 PRO A O 1
ATOM 806 N N . GLU A 1 111 ? 24.818 -6.339 -16.140 1.00 93.25 111 GLU A N 1
ATOM 807 C CA . GLU A 1 111 ? 25.278 -6.144 -14.760 1.00 93.25 111 GLU A CA 1
ATOM 808 C C . GLU A 1 111 ? 26.233 -4.954 -14.650 1.00 93.25 111 GLU A C 1
ATOM 810 O O . GLU A 1 111 ? 26.057 -4.088 -13.784 1.00 93.25 111 GLU A O 1
ATOM 815 N N . ALA A 1 112 ? 27.219 -4.886 -15.546 1.00 94.31 112 ALA A N 1
ATOM 816 C CA . ALA A 1 112 ? 28.153 -3.775 -15.580 1.00 94.31 112 ALA A CA 1
ATOM 817 C C . ALA A 1 112 ? 27.434 -2.482 -15.985 1.00 94.31 112 ALA A C 1
ATOM 819 O O . ALA A 1 112 ? 27.636 -1.456 -15.342 1.00 94.31 112 ALA A O 1
ATOM 820 N N . MET A 1 113 ? 26.522 -2.536 -16.964 1.00 95.44 113 MET A N 1
ATOM 821 C CA . MET A 1 113 ? 25.718 -1.373 -17.363 1.00 95.44 113 MET A CA 1
ATOM 822 C C . MET A 1 113 ? 24.881 -0.815 -16.205 1.00 95.44 113 MET A C 1
ATOM 824 O O . MET A 1 113 ? 24.842 0.395 -15.996 1.00 95.44 113 MET A O 1
ATOM 828 N N . ARG A 1 114 ? 24.239 -1.676 -15.402 1.00 94.81 114 ARG A N 1
ATOM 829 C CA . ARG A 1 114 ? 23.502 -1.243 -14.200 1.00 94.81 114 ARG A CA 1
ATOM 830 C C . ARG A 1 114 ? 24.418 -0.608 -13.158 1.00 94.81 114 ARG A C 1
ATOM 832 O O . ARG A 1 114 ? 24.018 0.369 -12.531 1.00 94.81 114 ARG A O 1
ATOM 839 N N . THR A 1 115 ? 25.621 -1.153 -12.990 1.00 94.12 115 THR A N 1
ATOM 840 C CA . THR A 1 115 ? 26.637 -0.609 -12.077 1.00 94.12 115 THR A CA 1
ATOM 841 C C . THR A 1 115 ? 27.081 0.778 -12.525 1.00 94.12 115 THR A C 1
ATOM 843 O O . THR A 1 115 ? 27.117 1.695 -11.709 1.00 94.12 115 THR A O 1
ATOM 846 N N . GLU A 1 116 ? 27.335 0.952 -13.824 1.00 95.62 116 GLU A N 1
ATOM 847 C CA . GLU A 1 116 ? 27.662 2.250 -14.405 1.00 95.62 116 GLU A CA 1
ATOM 848 C C . GLU A 1 116 ? 26.513 3.233 -14.187 1.00 95.62 116 GLU A C 1
ATOM 850 O O . GLU A 1 116 ? 26.732 4.322 -13.682 1.00 95.62 116 GLU A O 1
ATOM 855 N N . LEU A 1 117 ? 25.263 2.835 -14.427 1.00 94.62 117 LEU A N 1
ATOM 856 C CA . LEU A 1 117 ? 24.083 3.666 -14.154 1.00 94.62 117 LEU A CA 1
ATOM 857 C C . LEU A 1 117 ? 23.778 3.876 -12.656 1.00 94.62 117 LEU A C 1
ATOM 859 O O . LEU A 1 117 ? 22.782 4.518 -12.331 1.00 94.62 117 LEU A O 1
ATOM 863 N N . GLU A 1 118 ? 24.601 3.340 -11.749 1.00 94.75 118 GLU A N 1
ATOM 864 C CA . GLU A 1 118 ? 24.435 3.425 -10.290 1.00 94.75 118 GLU A CA 1
ATOM 865 C C . GLU A 1 118 ? 23.089 2.861 -9.795 1.00 94.75 118 GLU A C 1
ATOM 867 O O . GLU A 1 118 ? 22.586 3.206 -8.718 1.00 94.75 118 GLU A O 1
ATOM 872 N N . LEU A 1 119 ? 22.502 1.947 -10.572 1.00 93.50 119 LEU A N 1
ATOM 873 C CA . LEU A 1 119 ? 21.272 1.261 -10.215 1.00 93.50 119 LEU A CA 1
ATOM 874 C C . LEU A 1 119 ? 21.558 0.259 -9.097 1.00 93.50 119 LEU A C 1
ATOM 876 O O . LEU A 1 119 ? 22.414 -0.617 -9.202 1.00 93.50 119 LEU A O 1
ATOM 880 N N . LYS A 1 120 ? 20.818 0.398 -7.997 1.00 89.44 120 LYS A N 1
ATOM 881 C CA . LYS A 1 120 ? 20.973 -0.438 -6.801 1.00 89.44 120 LYS A CA 1
ATOM 882 C C . LYS A 1 120 ? 20.111 -1.699 -6.888 1.00 89.44 120 LYS A C 1
ATOM 884 O O . LYS A 1 120 ? 19.341 -1.878 -7.827 1.00 89.44 120 LYS A O 1
ATOM 889 N N . ALA A 1 121 ? 20.200 -2.544 -5.859 1.00 87.88 121 ALA A N 1
ATOM 890 C CA . ALA A 1 121 ? 19.543 -3.853 -5.787 1.00 87.88 121 ALA A CA 1
ATOM 891 C C . ALA A 1 121 ? 18.053 -3.852 -6.185 1.00 87.88 121 ALA A C 1
ATOM 893 O O . ALA A 1 121 ? 17.598 -4.791 -6.824 1.00 87.88 121 ALA A O 1
ATOM 894 N N . ALA A 1 122 ? 17.302 -2.787 -5.883 1.00 84.88 122 ALA A N 1
ATOM 895 C CA . ALA A 1 122 ? 15.887 -2.685 -6.249 1.00 84.88 122 ALA A CA 1
ATOM 896 C C . ALA A 1 122 ? 15.618 -2.823 -7.762 1.00 84.88 122 ALA A C 1
ATOM 898 O O . ALA A 1 122 ? 14.578 -3.348 -8.137 1.00 84.88 122 ALA A O 1
ATOM 899 N N . ALA A 1 123 ? 16.549 -2.401 -8.626 1.00 86.88 123 ALA A N 1
ATOM 900 C CA . ALA A 1 123 ? 16.393 -2.461 -10.083 1.00 86.88 123 ALA A CA 1
ATOM 901 C C . ALA A 1 123 ? 16.471 -3.889 -10.657 1.00 86.88 123 ALA A C 1
ATOM 903 O O . ALA A 1 123 ? 16.188 -4.091 -11.833 1.00 86.88 123 ALA A O 1
ATOM 904 N N . THR A 1 124 ? 16.880 -4.870 -9.848 1.00 89.69 124 THR A N 1
ATOM 905 C CA . THR A 1 124 ? 16.993 -6.282 -10.244 1.00 89.69 124 THR A CA 1
ATOM 906 C C . THR A 1 124 ? 16.019 -7.185 -9.494 1.00 89.69 124 THR A C 1
ATOM 908 O O . THR A 1 124 ? 16.111 -8.404 -9.599 1.00 89.69 124 THR A O 1
ATOM 911 N N . MET A 1 125 ? 15.144 -6.608 -8.672 1.00 91.62 125 MET A N 1
ATOM 912 C CA . MET A 1 125 ? 14.228 -7.354 -7.818 1.00 91.62 125 MET A CA 1
ATOM 913 C C . MET A 1 125 ? 12.829 -7.349 -8.420 1.00 91.62 125 MET A C 1
ATOM 915 O O . MET A 1 125 ? 12.306 -6.297 -8.782 1.00 91.62 125 MET A O 1
ATOM 919 N N . GLU A 1 126 ? 12.191 -8.515 -8.440 1.00 92.00 126 GLU A N 1
ATOM 920 C CA . GLU A 1 126 ? 10.770 -8.611 -8.761 1.00 92.00 126 GLU A CA 1
ATOM 921 C C . GLU A 1 126 ? 9.943 -7.949 -7.649 1.00 92.00 126 GLU A C 1
ATOM 923 O O . GLU A 1 126 ? 10.157 -8.261 -6.469 1.00 92.00 126 GLU A O 1
ATOM 928 N N . PRO A 1 127 ? 8.995 -7.052 -7.970 1.00 89.19 127 PRO A N 1
ATOM 929 C CA . PRO A 1 127 ? 8.071 -6.510 -6.984 1.00 89.19 127 PRO A CA 1
ATOM 930 C C . PRO A 1 127 ? 7.263 -7.604 -6.278 1.00 89.19 127 PRO A C 1
ATOM 932 O O . PRO A 1 127 ? 7.005 -8.678 -6.831 1.00 89.19 127 PRO A O 1
ATOM 935 N N . GLN A 1 128 ? 6.860 -7.334 -5.037 1.00 87.44 128 GLN A N 1
ATOM 936 C CA . GLN A 1 128 ? 5.889 -8.171 -4.331 1.00 87.44 128 GLN A CA 1
ATOM 937 C C . GLN A 1 128 ? 4.584 -8.273 -5.127 1.00 87.44 128 GLN A C 1
ATOM 939 O O . GLN A 1 128 ? 4.087 -7.264 -5.624 1.00 87.44 128 GLN A O 1
ATOM 944 N N . SER A 1 129 ? 4.012 -9.476 -5.209 1.00 82.06 129 SER A N 1
ATOM 945 C CA . SER A 1 129 ? 2.708 -9.684 -5.854 1.00 82.06 129 SER A CA 1
ATOM 946 C C . SER A 1 129 ? 1.518 -9.314 -4.965 1.00 82.06 129 SER A C 1
ATOM 948 O O . SER A 1 129 ? 0.434 -9.051 -5.478 1.00 82.06 129 SER A O 1
ATOM 950 N N . ASP A 1 130 ? 1.701 -9.336 -3.640 1.00 75.06 130 ASP A N 1
ATOM 951 C CA . ASP A 1 130 ? 0.687 -8.998 -2.636 1.00 75.06 130 ASP A CA 1
ATOM 952 C C . ASP A 1 130 ? 1.315 -8.739 -1.242 1.00 75.06 130 ASP A C 1
ATOM 954 O O . ASP A 1 130 ? 2.516 -8.925 -1.033 1.00 75.06 130 ASP A O 1
ATOM 958 N N . ILE A 1 131 ? 0.507 -8.342 -0.242 1.00 72.12 131 ILE A N 1
ATOM 959 C CA . ILE A 1 131 ? 0.970 -8.063 1.142 1.00 72.12 131 ILE A CA 1
ATOM 960 C C . ILE A 1 131 ? 1.587 -9.241 1.893 1.00 72.12 131 ILE A C 1
ATOM 962 O O . ILE A 1 131 ? 2.196 -9.040 2.951 1.00 72.12 131 ILE A O 1
ATOM 966 N N . ARG A 1 132 ? 1.390 -10.471 1.434 1.00 68.50 132 ARG A N 1
ATOM 967 C CA . ARG A 1 132 ? 1.895 -11.711 2.041 1.00 68.50 132 ARG A CA 1
ATOM 968 C C . ARG A 1 132 ? 2.996 -12.343 1.231 1.00 68.50 132 ARG A C 1
ATOM 970 O O . ARG A 1 132 ? 3.512 -13.370 1.663 1.00 68.50 132 ARG A O 1
ATOM 977 N N . ASP A 1 133 ? 3.406 -11.720 0.139 1.00 76.56 133 ASP A N 1
ATOM 978 C CA . ASP A 1 133 ? 4.580 -12.151 -0.578 1.00 76.56 133 ASP A CA 1
ATOM 979 C C . ASP A 1 133 ? 5.815 -11.970 0.323 1.00 76.56 133 ASP A C 1
ATOM 981 O O . ASP A 1 133 ? 6.328 -10.871 0.560 1.00 76.56 133 ASP A O 1
ATOM 985 N N . ARG A 1 134 ? 6.208 -13.079 0.953 1.00 74.50 134 ARG A N 1
ATOM 986 C CA . ARG A 1 134 ? 7.389 -13.216 1.812 1.00 74.50 134 ARG A CA 1
ATOM 987 C C . ARG A 1 134 ? 8.527 -13.897 1.056 1.00 74.50 134 ARG A C 1
ATOM 989 O O . ARG A 1 134 ? 9.486 -14.317 1.698 1.00 74.50 134 ARG A O 1
ATOM 996 N N . THR A 1 135 ? 8.420 -14.034 -0.270 1.00 83.12 135 THR A N 1
ATOM 997 C CA . THR A 1 135 ? 9.467 -14.640 -1.094 1.00 83.12 135 THR A CA 1
ATOM 998 C C . THR A 1 135 ? 10.765 -13.858 -0.881 1.00 83.12 135 THR A C 1
ATOM 1000 O O . THR A 1 135 ? 10.797 -12.655 -1.169 1.00 83.12 135 THR A O 1
ATOM 1003 N N . PRO A 1 136 ? 11.831 -14.487 -0.351 1.00 85.12 136 PRO A N 1
ATOM 1004 C CA . PRO A 1 136 ? 13.099 -13.800 -0.155 1.00 85.12 136 PRO A CA 1
ATOM 1005 C C . PRO A 1 136 ? 13.604 -13.207 -1.474 1.00 85.12 136 PRO A C 1
ATOM 1007 O O . PRO A 1 136 ? 13.565 -13.870 -2.506 1.00 85.12 136 PRO A O 1
ATOM 1010 N N . GLY A 1 137 ? 14.081 -11.962 -1.438 1.00 86.00 137 GLY A N 1
ATOM 1011 C CA . GLY A 1 137 ? 14.647 -11.291 -2.614 1.00 86.00 137 GLY A CA 1
ATOM 1012 C C . GLY A 1 137 ? 13.667 -10.467 -3.458 1.00 86.00 137 GLY A C 1
ATOM 1013 O O . GLY A 1 137 ? 14.095 -9.904 -4.461 1.00 86.00 137 GLY A O 1
ATOM 1014 N N . ARG A 1 138 ? 12.392 -10.334 -3.064 1.00 88.50 138 ARG A N 1
ATOM 1015 C CA . ARG A 1 138 ? 11.431 -9.444 -3.744 1.00 88.50 138 ARG A CA 1
ATOM 1016 C C . ARG A 1 138 ? 11.429 -8.010 -3.217 1.00 88.50 138 ARG A C 1
ATOM 1018 O O . ARG A 1 138 ? 11.684 -7.768 -2.036 1.00 88.50 138 ARG A O 1
ATOM 1025 N N . LEU A 1 139 ? 11.143 -7.054 -4.103 1.00 88.00 139 LEU A N 1
ATOM 1026 C CA . LEU A 1 139 ? 11.058 -5.630 -3.782 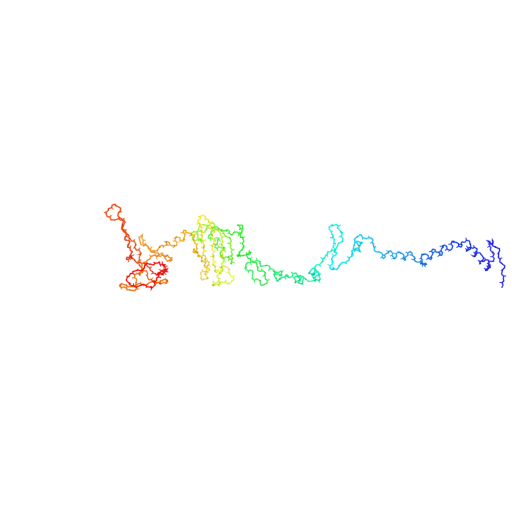1.00 88.00 139 LEU A CA 1
ATOM 1027 C C . LEU A 1 139 ? 9.751 -5.343 -3.040 1.00 88.00 139 LEU A C 1
ATOM 1029 O O . LEU A 1 139 ? 8.661 -5.565 -3.569 1.00 88.00 139 LEU A O 1
ATOM 1033 N N . ALA A 1 140 ? 9.862 -4.819 -1.820 1.00 82.62 140 ALA A N 1
ATOM 1034 C CA . ALA A 1 140 ? 8.699 -4.452 -1.027 1.00 82.62 140 ALA A CA 1
ATOM 1035 C C . ALA A 1 140 ? 7.981 -3.235 -1.626 1.00 82.62 140 ALA A C 1
ATOM 1037 O O . ALA A 1 140 ? 8.576 -2.164 -1.766 1.00 82.62 140 ALA A O 1
ATOM 1038 N N . LEU A 1 141 ? 6.693 -3.387 -1.943 1.00 76.44 141 LEU A N 1
ATOM 1039 C CA . LEU A 1 141 ? 5.856 -2.287 -2.417 1.00 76.44 141 LEU A CA 1
ATOM 1040 C C . LEU A 1 141 ? 5.156 -1.638 -1.223 1.00 76.44 141 LEU A C 1
ATOM 1042 O O . LEU A 1 141 ? 4.229 -2.201 -0.638 1.00 76.44 141 LEU A O 1
ATOM 1046 N N . SER A 1 142 ? 5.603 -0.439 -0.847 1.00 66.19 142 SER A N 1
ATOM 1047 C CA . SER A 1 142 ? 4.925 0.331 0.196 1.00 66.19 142 SER A CA 1
ATOM 1048 C C . SER A 1 142 ? 3.530 0.747 -0.280 1.00 66.19 142 SER A C 1
ATOM 1050 O O . SER A 1 142 ? 3.368 1.282 -1.375 1.00 66.19 142 SER A O 1
ATOM 1052 N N . GLY A 1 143 ? 2.515 0.499 0.544 1.00 62.91 143 GLY A N 1
ATOM 1053 C CA . GLY A 1 143 ? 1.160 1.022 0.366 1.00 62.91 143 GLY A CA 1
ATOM 1054 C C . GLY A 1 143 ? 0.266 0.317 -0.655 1.00 62.91 143 GLY A C 1
ATOM 1055 O O . GLY A 1 143 ? -0.926 0.231 -0.391 1.00 62.91 143 GLY A O 1
ATOM 1056 N N . MET A 1 144 ? 0.786 -0.254 -1.748 1.00 63.38 144 MET A N 1
ATOM 1057 C CA . MET A 1 144 ? -0.047 -0.780 -2.852 1.00 63.38 144 MET A CA 1
ATOM 1058 C C . MET A 1 144 ? -1.031 -1.892 -2.446 1.00 63.38 144 MET A C 1
ATOM 1060 O O . MET A 1 144 ? -2.096 -2.008 -3.042 1.00 63.38 144 MET A O 1
ATOM 1064 N N . HIS A 1 145 ? -0.703 -2.677 -1.420 1.00 59.78 145 HIS A N 1
ATOM 1065 C CA . HIS A 1 145 ? -1.539 -3.789 -0.955 1.00 59.78 145 HIS A CA 1
ATOM 1066 C C . HIS A 1 145 ? -1.941 -3.662 0.534 1.00 59.78 145 HIS A C 1
ATOM 1068 O O . HIS A 1 145 ? -2.417 -4.624 1.136 1.00 59.78 145 HIS A O 1
ATOM 1074 N N . GLY A 1 146 ? -1.727 -2.491 1.156 1.00 62.41 146 GLY A N 1
ATOM 1075 C CA . GLY A 1 146 ? -1.891 -2.285 2.603 1.00 62.41 146 GLY A CA 1
ATOM 1076 C C . GLY A 1 146 ? -2.195 -0.836 3.003 1.00 62.41 146 GLY A C 1
ATOM 1077 O O . GLY A 1 146 ? -3.091 -0.201 2.451 1.00 62.41 146 GLY A O 1
ATOM 1078 N N . PHE A 1 147 ? -1.471 -0.302 3.998 1.00 54.78 147 PHE A N 1
ATOM 1079 C CA . PHE A 1 147 ? -1.600 1.097 4.438 1.00 54.78 147 PHE A CA 1
ATOM 1080 C C . PHE A 1 147 ? -1.131 2.051 3.327 1.00 54.78 147 PHE A C 1
ATOM 1082 O O . PHE A 1 147 ? 0.057 2.341 3.217 1.00 54.78 147 PHE A O 1
ATOM 1089 N N . GLY A 1 148 ? -2.067 2.511 2.496 1.00 55.88 148 GLY A N 1
ATOM 1090 C CA . GLY A 1 148 ? -1.805 3.417 1.373 1.00 55.88 148 GLY A CA 1
ATOM 1091 C C . GLY A 1 148 ? -2.563 3.068 0.091 1.00 55.88 148 GLY A C 1
ATOM 1092 O O . GLY A 1 148 ? -2.583 3.891 -0.820 1.00 55.88 148 GLY A O 1
ATOM 1093 N N . GLN A 1 149 ? -3.211 1.898 0.017 1.00 69.31 149 GLN A N 1
ATOM 1094 C CA . GLN A 1 149 ? -4.040 1.534 -1.129 1.00 69.31 149 GLN A CA 1
ATOM 1095 C C . GLN A 1 149 ? -5.297 2.410 -1.133 1.00 69.31 149 GLN A C 1
ATOM 1097 O O . GLN A 1 149 ? -6.072 2.410 -0.173 1.00 69.31 149 GLN A O 1
ATOM 1102 N N . ALA A 1 150 ? -5.488 3.170 -2.210 1.00 72.44 150 ALA A N 1
ATOM 1103 C CA . ALA A 1 150 ? -6.717 3.909 -2.450 1.00 72.44 150 ALA A CA 1
ATOM 1104 C C . ALA A 1 150 ? -7.754 2.944 -3.032 1.00 72.44 150 ALA A C 1
ATOM 1106 O O . ALA A 1 150 ? -7.693 2.616 -4.213 1.00 72.44 150 ALA A O 1
ATOM 1107 N N . PHE A 1 151 ? -8.674 2.466 -2.193 1.00 80.44 151 PHE A N 1
ATOM 1108 C CA . PHE A 1 151 ? -9.775 1.625 -2.653 1.00 80.44 151 PHE A CA 1
ATOM 1109 C C . PHE A 1 151 ? -10.743 2.434 -3.514 1.00 80.44 151 PHE A C 1
ATOM 1111 O O . PHE A 1 151 ? -11.169 3.529 -3.140 1.00 80.44 151 PHE A O 1
ATOM 1118 N N . THR A 1 152 ? -11.124 1.863 -4.646 1.00 81.38 152 THR A N 1
ATOM 1119 C CA . THR A 1 152 ? -12.241 2.326 -5.467 1.00 81.38 152 THR A CA 1
ATOM 1120 C C . THR A 1 152 ? -13.527 1.607 -5.057 1.00 81.38 152 THR A C 1
ATOM 1122 O O . THR A 1 152 ? -13.492 0.514 -4.491 1.00 81.38 152 THR A O 1
ATOM 1125 N N . SER A 1 153 ? -14.691 2.193 -5.349 1.00 79.50 153 SER A N 1
ATOM 1126 C CA . SER A 1 153 ? -15.985 1.559 -5.047 1.00 79.50 153 SER A CA 1
ATOM 1127 C C . SER A 1 153 ? -16.162 0.209 -5.749 1.00 79.50 153 SER A C 1
ATOM 1129 O O . SER A 1 153 ? -16.805 -0.680 -5.206 1.00 79.50 153 SER A O 1
ATOM 1131 N N . THR A 1 154 ? -15.556 0.030 -6.924 1.00 84.75 154 THR A N 1
ATOM 1132 C CA . THR A 1 154 ? -15.594 -1.219 -7.700 1.00 84.75 154 THR A CA 1
ATOM 1133 C C . THR A 1 154 ? -14.804 -2.356 -7.042 1.00 84.75 154 THR A C 1
ATOM 1135 O O . THR A 1 154 ? -15.051 -3.521 -7.333 1.00 84.75 154 THR A O 1
ATOM 1138 N N . GLU A 1 155 ? -13.856 -2.036 -6.159 1.00 84.12 155 GLU A N 1
ATOM 1139 C CA . GLU A 1 155 ? -13.055 -3.018 -5.416 1.00 84.12 155 GLU A CA 1
ATOM 1140 C C . GLU A 1 155 ? -13.692 -3.407 -4.074 1.00 84.12 155 GLU A C 1
ATOM 1142 O O . GLU A 1 155 ? -13.190 -4.307 -3.396 1.00 84.12 155 GLU A O 1
ATOM 1147 N N . ALA A 1 156 ? -14.778 -2.736 -3.669 1.00 89.88 156 ALA A N 1
ATOM 1148 C CA . ALA A 1 156 ? -15.460 -3.037 -2.421 1.00 89.88 156 ALA A CA 1
ATOM 1149 C C . ALA A 1 156 ? -16.149 -4.405 -2.494 1.00 89.88 156 ALA A C 1
ATOM 1151 O O . ALA A 1 156 ? -16.926 -4.694 -3.405 1.00 89.88 156 ALA A O 1
ATOM 1152 N N . LEU A 1 157 ? -15.886 -5.244 -1.496 1.00 94.94 157 LEU A N 1
ATOM 1153 C CA . LEU A 1 157 ? -16.580 -6.513 -1.326 1.00 94.94 157 LEU A CA 1
ATOM 1154 C C . LEU A 1 157 ? -17.990 -6.232 -0.802 1.00 94.94 157 LEU A C 1
ATOM 1156 O O . LEU A 1 157 ? -18.140 -5.621 0.256 1.00 94.94 157 LEU A O 1
ATOM 1160 N N . ALA A 1 158 ? -19.005 -6.669 -1.543 1.00 95.69 158 ALA A N 1
ATOM 1161 C CA . ALA A 1 158 ? -20.404 -6.499 -1.175 1.00 95.69 158 ALA A CA 1
ATOM 1162 C C . ALA A 1 158 ? -20.947 -7.761 -0.494 1.00 95.69 158 ALA A C 1
ATOM 1164 O O . ALA A 1 158 ? -20.723 -8.872 -0.981 1.00 95.69 158 ALA A O 1
ATOM 1165 N N . PHE A 1 159 ? -21.669 -7.566 0.606 1.00 97.19 159 PHE A N 1
ATOM 1166 C CA . PHE A 1 159 ? -22.345 -8.614 1.361 1.00 97.19 159 PHE A CA 1
ATOM 1167 C C . PHE A 1 159 ? -23.796 -8.221 1.645 1.00 97.19 159 PHE A C 1
ATOM 1169 O O . PHE A 1 159 ? -24.094 -7.065 1.939 1.00 97.19 159 PHE A O 1
ATOM 1176 N N . GLU A 1 160 ? -24.698 -9.192 1.611 1.00 96.75 160 GLU A N 1
ATOM 1177 C CA . GLU A 1 160 ? -26.106 -9.007 1.951 1.00 96.75 160 GLU A CA 1
ATOM 1178 C C . GLU A 1 160 ? -26.310 -8.950 3.470 1.00 96.75 160 GLU A C 1
ATOM 1180 O O . GLU A 1 160 ? -27.093 -8.135 3.952 1.00 96.75 160 GLU A O 1
ATOM 1185 N N . GLY A 1 161 ? -25.579 -9.756 4.251 1.00 94.00 161 GLY A N 1
ATOM 1186 C CA . GLY A 1 161 ? -25.669 -9.714 5.709 1.00 94.00 161 GLY A CA 1
ATOM 1187 C C . GLY A 1 161 ? -24.846 -10.786 6.419 1.00 94.00 161 GLY A C 1
ATOM 1188 O O . GLY A 1 161 ? -23.716 -11.088 6.048 1.00 94.00 161 GLY A O 1
ATOM 1189 N N . LEU A 1 162 ? -25.387 -11.369 7.495 1.00 92.69 162 LEU A N 1
ATOM 1190 C CA . LEU A 1 162 ? -24.646 -12.321 8.338 1.00 92.69 162 LEU A CA 1
ATOM 1191 C C . LEU A 1 162 ? -24.157 -13.560 7.567 1.00 92.69 162 LEU A C 1
ATOM 1193 O O . LEU A 1 162 ? -23.025 -14.000 7.760 1.00 92.69 162 LEU A O 1
ATOM 1197 N N . SER A 1 163 ? -25.016 -14.147 6.730 1.00 93.25 163 SER A N 1
ATOM 1198 C CA . SER A 1 163 ? -24.775 -15.471 6.142 1.00 93.25 163 SER A CA 1
ATOM 1199 C C . SER A 1 163 ? -23.564 -15.495 5.210 1.00 93.25 163 SER A C 1
ATOM 1201 O O . SER A 1 163 ? -22.717 -16.380 5.313 1.00 93.25 163 SER A O 1
ATOM 1203 N N . ASP A 1 164 ? -23.482 -14.549 4.283 1.00 95.88 164 ASP A N 1
ATOM 1204 C CA . ASP A 1 164 ? -22.427 -14.476 3.277 1.00 95.88 164 ASP A CA 1
ATOM 1205 C C . ASP A 1 164 ? -21.157 -13.811 3.821 1.00 95.88 164 ASP A C 1
ATOM 1207 O O . ASP A 1 164 ? -20.050 -14.278 3.531 1.00 95.88 164 ASP A O 1
ATOM 1211 N N . PHE A 1 165 ? -21.295 -12.817 4.705 1.00 95.06 165 PHE A N 1
ATOM 1212 C CA . PHE A 1 165 ? -20.151 -12.228 5.401 1.00 95.06 165 PHE A CA 1
ATOM 1213 C C . PHE A 1 165 ? -19.378 -13.266 6.226 1.00 95.06 165 PHE A C 1
ATOM 1215 O O . PHE A 1 165 ? -18.147 -13.296 6.208 1.00 95.06 165 PHE A O 1
ATOM 1222 N N . VAL A 1 166 ? -20.076 -14.168 6.925 1.00 91.56 166 VAL A N 1
ATOM 1223 C CA . VAL A 1 166 ? -19.436 -15.241 7.704 1.00 91.56 166 VAL A CA 1
ATOM 1224 C C . VAL A 1 166 ? -18.676 -16.222 6.809 1.00 91.56 166 VAL A C 1
ATOM 1226 O O . VAL A 1 166 ? -17.587 -16.668 7.178 1.00 91.56 166 VAL A O 1
ATOM 1229 N N . GLU A 1 167 ? -19.203 -16.563 5.632 1.00 92.94 167 GLU A N 1
ATOM 1230 C CA . GLU A 1 167 ? -18.502 -17.443 4.688 1.00 92.94 167 GLU A CA 1
ATOM 1231 C C . GLU A 1 167 ? -17.205 -16.814 4.171 1.00 92.94 167 GLU A C 1
ATOM 1233 O O . GLU A 1 167 ? -16.176 -17.493 4.060 1.00 92.94 167 GLU A O 1
ATOM 1238 N N . TRP A 1 168 ? -17.219 -15.504 3.931 1.00 95.06 168 TRP A N 1
ATOM 1239 C CA . TRP A 1 168 ? -16.005 -14.749 3.649 1.00 95.06 168 TRP A CA 1
ATOM 1240 C C . TRP A 1 168 ? -15.053 -14.738 4.850 1.00 95.06 168 TRP A C 1
ATOM 1242 O O . TRP A 1 168 ? -13.873 -15.066 4.706 1.00 95.06 168 TRP A O 1
ATOM 1252 N N . LEU A 1 169 ? -15.563 -14.470 6.053 1.00 91.94 169 LEU A N 1
ATOM 1253 C CA . LEU A 1 169 ? -14.788 -14.406 7.293 1.00 91.94 169 LEU A CA 1
ATOM 1254 C C . LEU A 1 169 ? -14.066 -15.723 7.625 1.00 91.94 169 LEU A C 1
ATOM 1256 O O . LEU A 1 169 ? -12.971 -15.727 8.194 1.00 91.94 169 LEU A O 1
ATOM 1260 N N . LYS A 1 170 ? -14.630 -16.869 7.234 1.00 89.81 170 LYS A N 1
ATOM 1261 C CA . LYS A 1 170 ? -13.963 -18.172 7.364 1.00 89.81 170 LYS A CA 1
ATOM 1262 C C . LYS A 1 170 ? -12.668 -18.224 6.555 1.00 89.81 170 LYS A C 1
ATOM 1264 O O . LYS A 1 170 ? -11.664 -18.721 7.058 1.00 89.81 170 LYS A O 1
ATOM 1269 N N . LYS A 1 171 ? -12.664 -17.672 5.343 1.00 90.81 171 LYS A N 1
ATOM 1270 C CA . LYS A 1 171 ? -11.564 -17.808 4.373 1.00 90.81 171 LYS A CA 1
ATOM 1271 C C . LYS A 1 171 ? -10.643 -16.592 4.328 1.00 90.81 171 LYS A C 1
ATOM 1273 O O . LYS A 1 171 ? -9.535 -16.697 3.806 1.00 90.81 171 LYS A O 1
ATOM 1278 N N . VAL A 1 172 ? -11.083 -15.457 4.875 1.00 91.00 172 VAL A N 1
ATOM 1279 C CA . VAL A 1 172 ? -10.361 -14.192 4.770 1.00 91.00 172 VAL A CA 1
ATOM 1280 C C . VAL A 1 172 ? -8.988 -14.256 5.432 1.00 91.00 172 VAL A C 1
ATOM 1282 O O . VAL A 1 172 ? -8.760 -14.821 6.508 1.00 91.00 172 VAL A O 1
ATOM 1285 N N . THR A 1 173 ? -8.052 -13.631 4.751 1.00 88.50 173 THR A N 1
ATOM 1286 C CA . THR A 1 173 ? -6.637 -13.581 5.085 1.00 88.50 173 THR A CA 1
ATOM 1287 C C . THR A 1 173 ? -6.255 -12.187 5.622 1.00 88.50 173 THR A C 1
ATOM 1289 O O . THR A 1 173 ? -6.997 -11.242 5.381 1.00 88.50 173 THR A O 1
ATOM 1292 N N . PRO A 1 174 ? -5.130 -11.991 6.340 1.00 87.62 174 PRO A N 1
ATOM 1293 C CA . PRO A 1 174 ? -4.843 -10.708 6.993 1.00 87.62 174 PRO A CA 1
ATOM 1294 C C . PRO A 1 174 ? -4.597 -9.573 6.003 1.00 87.62 174 PRO A C 1
ATOM 1296 O O . PRO A 1 174 ? -3.724 -9.719 5.151 1.00 87.62 174 PRO A O 1
ATOM 1299 N N . GLY A 1 175 ? -5.304 -8.456 6.107 1.00 86.81 175 GLY A N 1
ATOM 1300 C CA . GLY A 1 175 ? -5.220 -7.346 5.160 1.00 86.81 175 GLY A CA 1
ATOM 1301 C C . GLY A 1 175 ? -6.296 -6.298 5.410 1.00 86.81 175 GLY A C 1
ATOM 1302 O O . GLY A 1 175 ? -7.112 -6.456 6.315 1.00 86.81 175 GLY A O 1
ATOM 1303 N N . ARG A 1 176 ? -6.289 -5.241 4.598 1.00 88.81 176 ARG A N 1
ATOM 1304 C CA . ARG A 1 176 ? -7.310 -4.195 4.607 1.00 88.81 176 ARG A CA 1
ATOM 1305 C C . ARG A 1 176 ? -8.271 -4.414 3.446 1.00 88.81 176 ARG A C 1
ATOM 1307 O O . ARG A 1 176 ? -7.821 -4.655 2.331 1.00 88.81 176 ARG A O 1
ATOM 1314 N N . TYR A 1 177 ? -9.566 -4.317 3.709 1.00 90.75 177 TYR A N 1
ATOM 1315 C CA . TYR A 1 177 ? -10.610 -4.584 2.727 1.00 90.75 177 TYR A CA 1
ATOM 1316 C C . TYR A 1 177 ? -11.632 -3.451 2.726 1.00 90.75 177 TYR A C 1
ATOM 1318 O O . TYR A 1 177 ? -12.140 -3.091 3.788 1.00 90.75 177 TYR A O 1
ATOM 1326 N N . ALA A 1 178 ? -11.952 -2.911 1.549 1.00 91.81 178 ALA A N 1
ATOM 1327 C CA . ALA A 1 178 ? -13.162 -2.116 1.370 1.00 91.81 178 ALA A CA 1
ATOM 1328 C C . ALA A 1 178 ? -14.369 -3.053 1.354 1.00 91.81 178 ALA A C 1
ATOM 1330 O O . ALA A 1 178 ? -14.369 -4.054 0.635 1.00 91.81 178 ALA A O 1
ATOM 1331 N N . VAL A 1 179 ? -15.362 -2.761 2.187 1.00 94.12 179 VAL A N 1
ATOM 1332 C CA . VAL A 1 179 ? -16.503 -3.644 2.421 1.00 94.12 179 VAL A CA 1
ATOM 1333 C C . VAL A 1 179 ? -17.793 -2.834 2.502 1.00 94.12 179 VAL A C 1
ATOM 1335 O O . VAL A 1 179 ? -17.847 -1.796 3.164 1.00 94.12 179 VAL A O 1
ATOM 1338 N N . SER A 1 180 ? -18.830 -3.350 1.851 1.00 93.69 180 SER A N 1
ATOM 1339 C CA . SER A 1 180 ? -20.213 -2.895 1.948 1.00 93.69 180 SER A CA 1
ATOM 1340 C C . SER A 1 180 ? -21.081 -4.058 2.432 1.00 93.69 180 SER A C 1
ATOM 1342 O O . SER A 1 180 ? -20.967 -5.164 1.909 1.00 93.69 180 SER A O 1
ATOM 1344 N N . ILE A 1 181 ? -21.906 -3.835 3.454 1.00 94.12 181 ILE A N 1
ATOM 1345 C CA . ILE A 1 181 ? -22.840 -4.818 4.011 1.00 94.12 181 ILE A CA 1
ATOM 1346 C C . ILE A 1 181 ? -24.225 -4.180 4.077 1.00 94.12 181 ILE A C 1
ATOM 1348 O O . ILE A 1 181 ? -24.409 -3.181 4.782 1.00 94.12 181 ILE A O 1
ATOM 1352 N N . THR A 1 182 ? -25.183 -4.772 3.365 1.00 93.62 182 THR A N 1
ATOM 1353 C CA . THR A 1 182 ? -26.559 -4.269 3.250 1.00 93.62 182 THR A CA 1
ATOM 1354 C C . THR A 1 182 ? -27.330 -4.367 4.565 1.00 93.62 182 THR A C 1
ATOM 1356 O O . THR A 1 182 ? -28.018 -3.418 4.927 1.00 93.62 182 THR A O 1
ATOM 1359 N N . ASP A 1 183 ? -27.200 -5.478 5.294 1.00 93.50 183 ASP A N 1
ATOM 1360 C CA . ASP A 1 183 ? -27.741 -5.643 6.648 1.00 93.50 183 ASP A CA 1
ATOM 1361 C C . ASP A 1 183 ? -26.635 -6.054 7.631 1.00 93.50 183 ASP A C 1
ATOM 1363 O O . ASP A 1 183 ? -26.244 -7.222 7.733 1.00 93.50 183 ASP A O 1
ATOM 1367 N N . SER A 1 184 ? -26.119 -5.078 8.383 1.00 91.69 184 SER A N 1
ATOM 1368 C CA . SER A 1 184 ? -25.097 -5.309 9.410 1.00 91.69 184 SER A CA 1
ATOM 1369 C C . SER A 1 184 ? -25.673 -5.508 10.815 1.00 91.69 184 SER A C 1
ATOM 1371 O O . SER A 1 184 ? -24.902 -5.723 11.752 1.00 91.69 184 SER A O 1
ATOM 1373 N N . SER A 1 185 ? -26.999 -5.500 10.987 1.00 89.19 185 SER A N 1
ATOM 1374 C CA . SER A 1 185 ? -27.650 -5.475 12.308 1.00 89.19 185 SER A CA 1
ATOM 1375 C C . SER A 1 185 ? -27.329 -6.690 13.186 1.00 89.19 185 SER A C 1
ATOM 1377 O O . SER A 1 185 ? -27.221 -6.578 14.410 1.00 89.19 185 SER A O 1
ATOM 1379 N N . GLN A 1 186 ? -27.120 -7.851 12.561 1.00 90.06 186 GLN A N 1
ATOM 1380 C CA . GLN A 1 186 ? -26.733 -9.096 13.233 1.00 90.06 186 GLN A CA 1
ATOM 1381 C C . GLN A 1 186 ? -25.215 -9.256 13.413 1.00 90.06 186 GLN A C 1
ATOM 1383 O O . GLN A 1 186 ? -24.771 -10.132 14.156 1.00 90.06 186 GLN A O 1
ATOM 1388 N N . LEU A 1 187 ? -24.419 -8.439 12.721 1.00 89.75 187 LEU A N 1
ATOM 1389 C CA . LEU A 1 187 ? -22.957 -8.518 12.687 1.00 89.75 187 LEU A CA 1
ATOM 1390 C C . LEU A 1 187 ? -22.304 -7.500 13.617 1.00 89.75 187 LEU A C 1
ATOM 1392 O O . LEU A 1 187 ? -21.336 -7.814 14.304 1.00 89.75 187 LEU A O 1
ATOM 1396 N N . LEU A 1 188 ? -22.818 -6.274 13.601 1.00 88.00 188 LEU A N 1
ATOM 1397 C CA . LEU A 1 188 ? -22.205 -5.093 14.178 1.00 88.00 188 LEU A CA 1
ATOM 1398 C C . LEU A 1 188 ? -23.253 -4.364 15.012 1.00 88.00 188 LEU A C 1
ATOM 1400 O O . LEU A 1 188 ? -24.220 -3.798 14.504 1.00 88.00 188 LEU A O 1
ATOM 1404 N N . THR A 1 189 ? -23.066 -4.396 16.330 1.00 81.75 189 THR A N 1
ATOM 1405 C CA . THR A 1 189 ? -24.026 -3.809 17.267 1.00 81.75 189 THR A CA 1
ATOM 1406 C C . THR A 1 189 ? -24.276 -2.334 16.956 1.00 81.75 189 THR A C 1
ATOM 1408 O O . THR A 1 189 ? -23.327 -1.552 16.887 1.00 81.75 189 THR A O 1
ATOM 1411 N N . GLY A 1 190 ? -25.562 -1.998 16.804 1.00 77.81 190 GLY A N 1
ATOM 1412 C CA . GLY A 1 190 ? -26.080 -0.644 16.609 1.00 77.81 190 GLY A CA 1
ATOM 1413 C C . GLY A 1 190 ? -25.655 0.031 15.304 1.00 77.81 190 GLY A C 1
ATOM 1414 O O . GLY A 1 190 ? -25.562 1.254 15.251 1.00 77.81 190 GLY A O 1
ATOM 1415 N N . THR A 1 191 ? -25.434 -0.782 14.271 1.00 81.69 191 THR A N 1
ATOM 1416 C CA . THR A 1 191 ? -25.434 -0.351 12.870 1.00 81.69 191 THR A CA 1
ATOM 1417 C C . THR A 1 191 ? -26.458 -1.160 12.095 1.00 81.69 191 THR A C 1
ATOM 1419 O O . THR A 1 191 ? -26.621 -2.349 12.371 1.00 81.69 191 THR A O 1
ATOM 1422 N N . THR A 1 192 ? -27.139 -0.532 11.145 1.00 88.19 192 THR A N 1
ATOM 1423 C CA . THR A 1 192 ? -28.056 -1.217 10.224 1.00 88.19 192 THR A CA 1
ATOM 1424 C C . THR A 1 192 ? -27.398 -1.503 8.881 1.00 88.19 192 THR A C 1
ATOM 1426 O O . THR A 1 192 ? -27.748 -2.484 8.230 1.00 88.19 192 THR A O 1
ATOM 1429 N N . GLN A 1 193 ? -26.406 -0.695 8.503 1.00 89.06 193 GLN A N 1
ATOM 1430 C CA . GLN A 1 193 ? -25.585 -0.885 7.313 1.00 89.06 193 GLN A CA 1
ATOM 1431 C C . GLN A 1 193 ? -24.110 -0.678 7.655 1.00 89.06 193 GLN A C 1
ATOM 1433 O O . GLN A 1 193 ? -23.753 0.082 8.560 1.00 89.06 193 GLN A O 1
ATOM 1438 N N . PHE A 1 194 ? -23.228 -1.322 6.896 1.00 90.56 194 PHE A N 1
ATOM 1439 C CA . PHE A 1 194 ? -21.796 -1.064 6.984 1.00 90.56 194 PHE A CA 1
ATOM 1440 C C . PHE A 1 194 ? -21.266 -0.663 5.619 1.00 90.56 194 PHE A C 1
ATOM 1442 O O . PHE A 1 194 ? -21.397 -1.411 4.659 1.00 90.56 194 PHE A O 1
ATOM 1449 N N . ASN A 1 195 ? -20.619 0.490 5.536 1.00 90.31 195 ASN A N 1
ATOM 1450 C CA . ASN A 1 195 ? -19.855 0.883 4.362 1.00 90.31 195 AS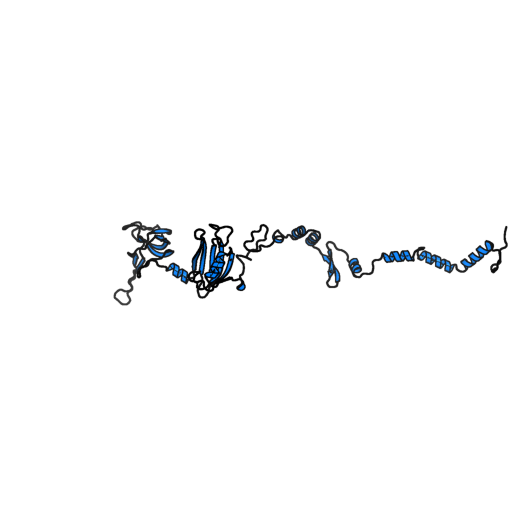N A CA 1
ATOM 1451 C C . ASN A 1 195 ? -18.534 1.426 4.863 1.00 90.31 195 ASN A C 1
ATOM 1453 O O . ASN A 1 195 ? -18.511 2.441 5.545 1.00 90.31 195 ASN A O 1
ATOM 1457 N N . GLY A 1 196 ? -17.427 0.756 4.576 1.00 90.50 196 GLY A N 1
ATOM 1458 C CA . GLY A 1 196 ? -16.159 1.217 5.110 1.00 90.50 196 GLY A CA 1
ATOM 1459 C C . GLY A 1 196 ? -15.025 0.238 4.928 1.00 90.50 196 GLY A C 1
ATOM 1460 O O . GLY A 1 196 ? -14.969 -0.525 3.965 1.00 90.50 196 GLY A O 1
ATOM 1461 N N . ILE A 1 197 ? -14.086 0.302 5.863 1.00 91.75 197 ILE A N 1
ATOM 1462 C CA . ILE A 1 197 ? -12.840 -0.446 5.802 1.00 91.75 197 ILE A CA 1
ATOM 1463 C C . ILE A 1 197 ? -12.803 -1.470 6.926 1.00 91.75 197 ILE A C 1
ATOM 1465 O O . ILE A 1 197 ? -13.051 -1.141 8.084 1.00 91.75 197 ILE A O 1
ATOM 1469 N N . ILE A 1 198 ? -12.444 -2.706 6.598 1.00 93.44 198 ILE A N 1
ATOM 1470 C CA . ILE A 1 198 ? -12.209 -3.767 7.573 1.00 93.44 198 ILE A CA 1
ATOM 1471 C C . ILE A 1 198 ? -10.738 -4.170 7.526 1.00 93.44 198 ILE A C 1
ATOM 1473 O O . ILE A 1 198 ? -10.247 -4.666 6.511 1.00 93.44 198 ILE A O 1
ATOM 1477 N N . ASP A 1 199 ? -10.047 -3.988 8.649 1.00 92.94 199 ASP A N 1
ATOM 1478 C CA . ASP A 1 199 ? -8.700 -4.506 8.867 1.00 92.94 199 ASP A CA 1
ATOM 1479 C C . ASP A 1 199 ? -8.790 -5.883 9.510 1.00 92.94 199 ASP A C 1
ATOM 1481 O O . ASP A 1 199 ? -9.262 -6.028 10.635 1.00 92.94 199 ASP A O 1
ATOM 1485 N N . VAL A 1 200 ? -8.313 -6.897 8.797 1.00 92.31 200 VAL A N 1
ATOM 1486 C CA . VAL A 1 200 ? -8.272 -8.286 9.242 1.00 92.31 200 VAL A CA 1
ATOM 1487 C C . VAL A 1 200 ? -6.867 -8.626 9.705 1.00 92.31 200 VAL A C 1
ATOM 1489 O O . VAL A 1 200 ? -5.893 -8.502 8.964 1.00 92.31 200 VAL A O 1
ATOM 1492 N N . MET A 1 201 ? -6.767 -9.151 10.917 1.00 90.25 201 MET A N 1
ATOM 1493 C CA . MET A 1 201 ? -5.539 -9.677 11.493 1.00 90.25 201 MET A CA 1
ATOM 1494 C C . MET A 1 201 ? -5.775 -11.122 11.909 1.00 90.25 201 MET A C 1
ATOM 1496 O O . MET A 1 201 ? -6.795 -11.446 12.516 1.00 90.25 201 MET A O 1
ATOM 1500 N N . TRP A 1 202 ? -4.831 -12.010 11.618 1.00 89.12 202 TRP A N 1
ATOM 1501 C CA . TRP A 1 202 ? -4.837 -13.325 12.250 1.00 89.12 202 TRP A CA 1
ATOM 1502 C C . TRP A 1 202 ? -4.166 -13.225 13.612 1.00 89.12 202 TRP A C 1
ATOM 1504 O O . TRP A 1 202 ? -3.140 -12.563 13.765 1.00 89.12 202 TRP A O 1
ATOM 1514 N N . SER A 1 203 ? -4.755 -13.886 14.603 1.00 81.62 203 SER A N 1
ATOM 1515 C CA . SER A 1 203 ? -4.110 -14.082 15.895 1.00 81.62 203 SER A CA 1
ATOM 1516 C C . SER A 1 203 ? -2.796 -14.836 15.677 1.00 81.62 203 SER A C 1
ATOM 1518 O O . SER A 1 203 ? -2.780 -15.779 14.888 1.00 81.62 203 SER A O 1
ATOM 1520 N N . PRO A 1 204 ? -1.701 -14.501 16.374 1.00 77.06 204 PRO A N 1
ATOM 1521 C CA . PRO A 1 204 ? -0.505 -15.341 16.383 1.00 77.06 204 PRO A CA 1
ATOM 1522 C C . PRO A 1 204 ? -0.660 -16.570 17.299 1.00 77.06 204 PRO A C 1
ATOM 1524 O O . PRO A 1 204 ? 0.176 -17.465 17.267 1.00 77.06 204 PRO A O 1
ATOM 1527 N N . TYR A 1 205 ? -1.733 -16.644 18.096 1.00 75.62 205 TYR A N 1
ATOM 1528 C CA . TYR A 1 205 ? -1.945 -17.684 19.105 1.00 75.62 205 TYR A CA 1
ATOM 1529 C C . TYR A 1 205 ? -3.176 -18.547 18.819 1.00 75.62 205 TYR A C 1
ATOM 1531 O O . TYR A 1 205 ? -4.209 -18.016 18.411 1.00 75.62 205 TYR A O 1
ATOM 1539 N N . ALA A 1 206 ? -3.068 -19.839 19.161 1.00 69.56 206 ALA A N 1
ATOM 1540 C CA . ALA A 1 206 ? -4.148 -20.831 19.153 1.00 69.56 206 ALA A CA 1
ATOM 1541 C C . ALA A 1 206 ? -4.819 -21.027 17.780 1.00 69.56 206 ALA A C 1
ATOM 1543 O O . ALA A 1 206 ? -6.035 -20.962 17.664 1.00 69.56 206 ALA A O 1
ATOM 1544 N N . ASN A 1 207 ? -4.025 -21.286 16.738 1.00 72.81 207 ASN A N 1
ATOM 1545 C CA . ASN A 1 207 ? -4.531 -21.495 15.381 1.00 72.81 207 ASN A CA 1
ATOM 1546 C C . ASN A 1 207 ? -3.881 -22.719 14.733 1.00 72.81 207 ASN A C 1
ATOM 1548 O O . ASN A 1 207 ? -2.692 -22.949 14.938 1.00 72.81 207 ASN A O 1
ATOM 1552 N N . SER A 1 208 ? -4.605 -23.422 13.859 1.00 67.56 208 SER A N 1
ATOM 1553 C CA . SER A 1 208 ? -3.983 -24.384 12.936 1.00 67.56 208 SER A CA 1
ATOM 1554 C C . SER A 1 208 ? -3.169 -23.631 11.880 1.00 67.56 208 SER A C 1
ATOM 1556 O O . SER A 1 208 ? -3.643 -22.634 11.330 1.00 67.56 208 SER A O 1
ATOM 1558 N N . GLU A 1 209 ? -1.926 -24.037 11.603 1.00 63.25 209 GLU A N 1
ATOM 1559 C CA . GLU A 1 209 ? -1.042 -23.272 10.715 1.00 63.25 209 GLU A CA 1
ATOM 1560 C C . GLU A 1 209 ? -1.480 -23.273 9.244 1.00 63.25 209 GLU A C 1
ATOM 1562 O O . GLU A 1 209 ? -1.334 -22.246 8.579 1.00 63.25 209 GLU A O 1
ATOM 1567 N N . SER A 1 210 ? -2.110 -24.356 8.787 1.00 68.94 210 SER A N 1
ATOM 1568 C CA . SER A 1 210 ? -2.389 -24.635 7.374 1.00 68.94 210 SER A CA 1
ATOM 1569 C C . SER A 1 210 ? -3.828 -24.375 6.911 1.00 68.94 210 SER A C 1
ATOM 1571 O O . SER A 1 210 ? -4.059 -24.299 5.708 1.00 68.94 210 SER A O 1
ATOM 1573 N N . ASP A 1 211 ? -4.793 -24.217 7.823 1.00 77.94 211 ASP A N 1
ATOM 1574 C CA . ASP A 1 211 ? -6.218 -24.071 7.483 1.00 77.94 211 ASP A CA 1
ATOM 1575 C C . ASP A 1 211 ? -6.731 -22.668 7.837 1.00 77.94 211 ASP A C 1
ATOM 1577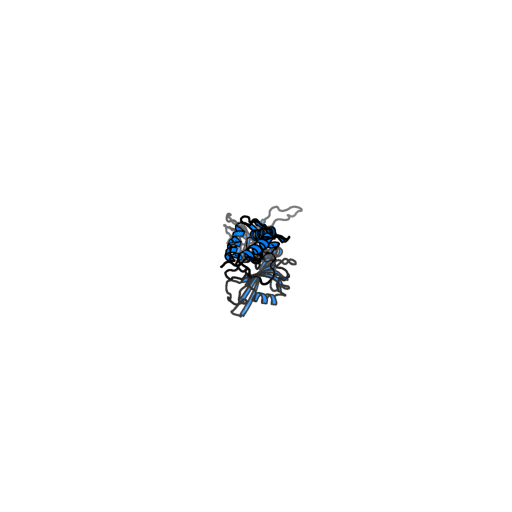 O O . ASP A 1 211 ? -6.826 -22.305 9.012 1.00 77.94 211 ASP A O 1
ATOM 1581 N N . THR A 1 212 ? -7.084 -21.878 6.816 1.00 77.69 212 THR A N 1
ATOM 1582 C CA . THR A 1 212 ? -7.610 -20.511 6.969 1.00 77.69 212 THR A CA 1
ATOM 1583 C C . THR A 1 212 ? -8.909 -20.460 7.776 1.00 77.69 212 THR A C 1
ATOM 1585 O O . THR A 1 212 ? -9.132 -19.493 8.512 1.00 77.69 212 THR A O 1
ATOM 1588 N N . VAL A 1 213 ? -9.726 -21.517 7.726 1.00 82.31 213 VAL A N 1
ATOM 1589 C CA . VAL A 1 213 ? -10.987 -21.633 8.475 1.00 82.31 213 VAL A CA 1
ATOM 1590 C C . VAL A 1 213 ? -10.731 -21.754 9.973 1.00 82.31 213 VAL A C 1
ATOM 1592 O O . VAL A 1 213 ? -11.480 -21.190 10.773 1.00 82.31 213 VAL A O 1
ATOM 1595 N N . ARG A 1 214 ? -9.630 -22.412 10.351 1.00 84.00 214 ARG A N 1
ATOM 1596 C CA . ARG A 1 214 ? -9.201 -22.618 11.744 1.00 84.00 214 ARG A CA 1
ATOM 1597 C C . ARG A 1 214 ? -8.268 -21.522 12.265 1.00 84.00 214 ARG A C 1
ATOM 1599 O O . ARG A 1 214 ? -7.711 -21.646 13.356 1.00 84.00 214 ARG A O 1
ATOM 1606 N N . LYS A 1 215 ? -8.082 -20.437 11.505 1.00 84.38 215 LYS A N 1
ATOM 1607 C CA . LYS A 1 215 ? -7.381 -19.237 11.978 1.00 84.38 215 LYS A CA 1
ATOM 1608 C C . LYS A 1 215 ? -8.298 -18.386 12.828 1.00 84.38 215 LYS A C 1
ATOM 1610 O O . LYS A 1 215 ? -9.380 -18.012 12.366 1.00 84.38 215 LYS A O 1
ATOM 1615 N N . PHE A 1 216 ? -7.841 -18.019 14.023 1.00 89.06 216 PHE A N 1
ATOM 1616 C CA . PHE A 1 216 ? -8.534 -17.009 14.809 1.00 89.06 216 PHE A CA 1
ATOM 1617 C C . PHE A 1 216 ? -8.249 -15.653 14.194 1.00 89.06 216 PHE A C 1
ATOM 1619 O O . PHE A 1 216 ? -7.105 -15.323 13.872 1.00 89.06 216 PHE A O 1
ATOM 1626 N N . LYS A 1 217 ? -9.308 -14.874 14.008 1.00 90.62 217 LYS A N 1
ATOM 1627 C CA . LYS A 1 217 ? -9.238 -13.595 13.314 1.00 90.62 217 LYS A CA 1
ATOM 1628 C C . LYS A 1 217 ? -9.731 -12.505 14.238 1.00 90.62 217 LYS A C 1
ATOM 1630 O O . LYS A 1 217 ? -10.708 -12.672 14.960 1.00 90.62 217 LYS A O 1
ATOM 1635 N N . THR A 1 218 ? -9.019 -11.399 14.201 1.00 92.75 218 THR A N 1
ATOM 1636 C CA . THR A 1 218 ? -9.381 -10.151 14.844 1.00 92.75 218 THR A CA 1
ATOM 1637 C C . THR A 1 218 ? -9.636 -9.141 13.746 1.00 92.75 218 THR A C 1
ATOM 1639 O O . THR A 1 218 ? -8.849 -9.066 12.804 1.00 92.75 218 THR A O 1
ATOM 1642 N N . LEU A 1 219 ? -10.728 -8.396 13.849 1.00 94.00 219 LEU A N 1
ATOM 1643 C CA . LEU A 1 219 ? -11.116 -7.430 12.840 1.00 94.00 219 LEU A CA 1
ATOM 1644 C C . LEU A 1 219 ? -11.368 -6.081 13.493 1.00 94.00 219 LEU A C 1
ATOM 1646 O O . LEU A 1 219 ? -12.065 -6.014 14.503 1.00 94.00 219 LEU A O 1
ATOM 1650 N N . MET A 1 220 ? -10.821 -5.025 12.901 1.00 93.69 220 MET A N 1
ATOM 1651 C CA . MET A 1 220 ? -11.215 -3.650 13.188 1.00 93.69 220 MET A CA 1
ATOM 1652 C C . MET A 1 220 ? -12.056 -3.152 12.019 1.00 93.69 220 MET A C 1
ATOM 1654 O O . MET A 1 220 ? -11.574 -3.102 10.890 1.00 93.69 220 MET A O 1
ATOM 1658 N N . CYS A 1 221 ? -13.316 -2.826 12.281 1.00 92.69 221 CYS A N 1
ATOM 1659 C CA . CYS A 1 221 ? -14.263 -2.370 11.271 1.00 92.69 221 CYS A CA 1
ATOM 1660 C C . CYS A 1 221 ? -14.457 -0.870 11.456 1.00 92.69 221 CYS A C 1
ATOM 1662 O O . CYS A 1 221 ? -14.980 -0.437 12.478 1.00 92.69 221 CYS A O 1
ATOM 1664 N N . TYR A 1 222 ? -14.009 -0.094 10.481 1.00 90.00 222 TYR A N 1
ATOM 1665 C CA . TYR A 1 222 ? -14.104 1.356 10.449 1.00 90.00 222 TYR A CA 1
ATOM 1666 C C . TYR A 1 222 ? -15.278 1.729 9.549 1.00 90.00 222 TYR A C 1
ATOM 1668 O O . TYR A 1 222 ? -15.133 1.739 8.324 1.00 90.00 222 TYR A O 1
ATOM 1676 N N . ASN A 1 223 ? -16.444 1.975 10.149 1.00 86.69 223 ASN A N 1
ATOM 1677 C CA . ASN A 1 223 ? -17.626 2.355 9.384 1.00 86.69 223 ASN A CA 1
ATOM 1678 C C . ASN A 1 223 ? -17.506 3.816 8.927 1.00 86.69 223 ASN A C 1
ATOM 1680 O O . ASN A 1 223 ? -17.160 4.694 9.720 1.00 86.69 223 ASN A O 1
ATOM 1684 N N . GLN A 1 224 ? -17.794 4.079 7.657 1.00 81.31 224 GLN A N 1
ATOM 1685 C CA . GLN A 1 224 ? -17.955 5.429 7.138 1.00 81.31 224 GL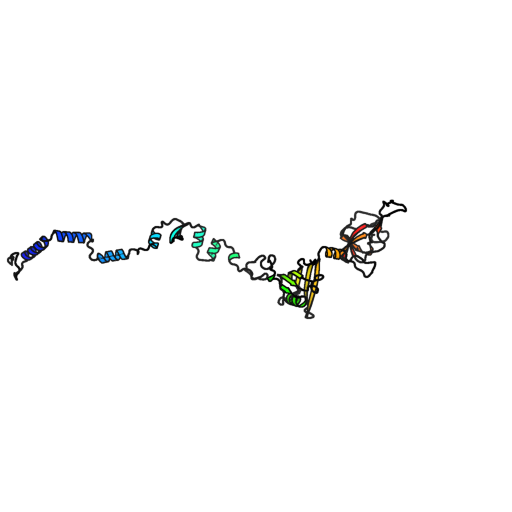N A CA 1
ATOM 1686 C C . GLN A 1 224 ? -19.243 6.031 7.702 1.00 81.31 224 GLN A C 1
ATOM 1688 O O . GLN A 1 224 ? -20.211 5.329 7.977 1.00 81.31 224 GLN A O 1
ATOM 1693 N N . TYR A 1 225 ? -19.264 7.353 7.854 1.00 69.94 225 TYR A N 1
ATOM 1694 C CA . TYR A 1 225 ? -20.460 8.055 8.296 1.00 69.94 225 TYR A CA 1
ATOM 1695 C C . TYR A 1 225 ? -21.609 7.859 7.299 1.00 69.94 225 TYR A C 1
ATOM 1697 O O . TYR A 1 225 ? -21.509 8.280 6.143 1.00 69.94 225 TYR A O 1
ATOM 1705 N N . TYR A 1 226 ? -22.713 7.280 7.769 1.00 66.50 226 TYR A N 1
ATOM 1706 C CA . TYR A 1 226 ? -23.947 7.157 7.000 1.00 66.50 226 TYR A CA 1
ATOM 1707 C C . TYR A 1 226 ? -25.165 7.301 7.918 1.00 66.50 226 TYR A C 1
ATOM 1709 O O . TYR A 1 226 ? -25.299 6.573 8.892 1.00 66.50 226 TYR A O 1
ATOM 1717 N N . GLN A 1 227 ? -26.041 8.271 7.631 1.00 67.19 227 GLN A N 1
ATOM 1718 C CA . GLN A 1 227 ? -27.285 8.528 8.384 1.00 67.19 227 GLN A CA 1
ATOM 1719 C C . GLN A 1 227 ? -27.129 8.629 9.921 1.00 67.19 227 GLN A C 1
ATOM 1721 O O . GLN A 1 227 ? -28.052 8.311 10.663 1.00 67.19 227 GLN A O 1
ATOM 1726 N N . GLY A 1 228 ? -25.979 9.103 10.412 1.00 62.59 228 GLY A N 1
ATOM 1727 C CA . GLY A 1 228 ? -25.706 9.211 11.851 1.00 62.59 228 GLY A CA 1
ATOM 1728 C C . GLY A 1 228 ? -25.021 7.991 12.468 1.00 62.59 228 GLY A C 1
ATOM 1729 O O . GLY A 1 228 ? -24.589 8.077 13.609 1.00 62.59 228 GLY A O 1
ATOM 1730 N N . GLU A 1 229 ? -24.842 6.897 11.727 1.00 67.62 229 GLU A N 1
ATOM 1731 C CA . GLU A 1 229 ? -24.075 5.736 12.178 1.00 67.62 229 GLU A CA 1
ATOM 1732 C C . GLU A 1 229 ? -22.575 5.967 11.908 1.00 67.62 229 GLU A C 1
ATOM 1734 O O . GLU A 1 229 ? -22.153 6.095 10.756 1.00 67.62 229 GLU A O 1
ATOM 1739 N N . HIS A 1 230 ? -21.748 6.043 12.961 1.00 71.50 230 HIS A N 1
ATOM 1740 C CA . HIS A 1 230 ? -20.286 6.097 12.828 1.00 71.50 230 HIS A CA 1
ATOM 1741 C C . HIS A 1 230 ? -19.588 5.395 13.997 1.00 71.50 230 HIS A C 1
ATOM 1743 O O . HIS A 1 230 ? -19.352 5.963 15.067 1.00 71.50 230 HIS A O 1
ATOM 1749 N N . CYS A 1 231 ? -19.239 4.132 13.772 1.00 76.56 231 CYS A N 1
ATOM 1750 C CA . CYS A 1 231 ? -18.685 3.253 14.792 1.00 76.56 231 CYS A CA 1
ATOM 1751 C C . CYS A 1 231 ? -17.381 2.613 14.330 1.00 76.56 231 CYS A C 1
ATOM 1753 O O . CYS A 1 231 ? -17.215 2.266 13.159 1.00 76.56 231 CYS A O 1
ATOM 1755 N N . ILE A 1 232 ? -16.491 2.385 15.293 1.00 87.56 232 ILE A N 1
ATOM 1756 C CA . ILE A 1 232 ? -15.382 1.449 15.149 1.00 87.56 232 ILE A CA 1
ATOM 1757 C C . ILE A 1 232 ? -15.742 0.192 15.925 1.00 87.56 232 ILE A C 1
ATOM 1759 O O . ILE A 1 232 ? -15.862 0.231 17.154 1.00 87.56 232 ILE A O 1
ATOM 1763 N N . HIS A 1 233 ? -15.878 -0.930 15.228 1.00 90.31 233 HIS A N 1
ATOM 1764 C CA . HIS A 1 233 ? -16.133 -2.223 15.853 1.00 90.31 233 HIS A CA 1
ATOM 1765 C C . HIS A 1 233 ? -14.869 -3.056 15.913 1.00 90.31 233 HIS A C 1
ATOM 1767 O O . HIS A 1 233 ? -14.081 -3.110 14.974 1.00 90.31 233 HIS A O 1
ATOM 1773 N N . TYR A 1 234 ? -14.723 -3.768 17.018 1.00 91.69 234 TYR A N 1
ATOM 1774 C CA . TYR A 1 234 ? -13.770 -4.849 17.152 1.00 91.69 234 TYR A CA 1
ATOM 1775 C C . TYR A 1 234 ? -14.534 -6.164 17.076 1.00 91.69 234 TYR A C 1
ATOM 1777 O O . TYR A 1 234 ? -15.400 -6.427 17.915 1.00 91.69 234 TYR A O 1
ATOM 1785 N N . MET A 1 235 ? -14.210 -6.993 16.090 1.00 92.56 235 MET A N 1
ATOM 1786 C CA . MET A 1 235 ? -14.770 -8.334 15.972 1.00 92.56 235 MET A CA 1
ATOM 1787 C C . MET A 1 235 ? -13.716 -9.406 16.186 1.00 92.56 235 MET A C 1
ATOM 1789 O O . MET A 1 235 ? -12.534 -9.231 15.886 1.00 92.56 235 MET A O 1
ATOM 1793 N N . GLN A 1 236 ? -14.174 -10.550 16.673 1.00 91.50 236 GLN A N 1
ATOM 1794 C CA . GLN A 1 236 ? -13.379 -11.756 16.796 1.00 91.50 236 GLN A CA 1
ATOM 1795 C C . GLN A 1 236 ? -14.108 -12.895 16.113 1.00 91.50 236 GLN A C 1
ATOM 1797 O O . GLN A 1 236 ? -15.297 -13.096 16.333 1.00 91.50 236 GLN A O 1
ATOM 1802 N N . TYR A 1 237 ? -13.365 -13.662 15.332 1.00 90.94 237 TYR A N 1
ATOM 1803 C CA . TYR A 1 237 ? -13.786 -14.950 14.814 1.00 90.94 237 TYR A CA 1
ATOM 1804 C C . TYR A 1 237 ? -12.885 -16.021 15.414 1.00 90.94 237 TYR A C 1
ATOM 1806 O O . TYR A 1 237 ? -11.654 -15.934 15.328 1.00 90.94 237 TYR A O 1
ATOM 1814 N N . ARG A 1 238 ? -13.499 -17.036 16.014 1.00 87.38 238 ARG A N 1
ATOM 1815 C CA . ARG A 1 238 ? -12.810 -18.148 16.654 1.00 87.38 238 ARG A CA 1
ATOM 1816 C C . ARG A 1 238 ? -13.427 -19.460 16.208 1.00 87.38 238 ARG A C 1
ATOM 1818 O O . ARG A 1 238 ? -14.632 -19.646 16.322 1.00 87.38 238 ARG A O 1
ATOM 1825 N N . TYR A 1 239 ? -12.590 -20.374 15.748 1.00 86.25 239 TYR A N 1
ATOM 1826 C CA . TYR A 1 239 ? -12.989 -21.754 15.516 1.00 86.25 239 TYR A CA 1
ATOM 1827 C C . TYR A 1 239 ? -12.695 -22.585 16.772 1.00 86.25 239 TYR A C 1
ATOM 1829 O O . TYR A 1 239 ? -11.678 -22.378 17.430 1.00 86.25 239 TYR A O 1
ATOM 1837 N N . ASN A 1 240 ? -13.581 -23.501 17.131 1.00 83.44 240 ASN A N 1
ATOM 1838 C CA . ASN A 1 240 ? -13.406 -24.395 18.265 1.00 83.44 240 ASN A CA 1
ATOM 1839 C C . ASN A 1 240 ? -13.273 -25.829 17.746 1.00 83.44 240 ASN A C 1
ATOM 1841 O O . ASN A 1 240 ? -14.236 -26.422 17.262 1.00 83.44 240 ASN A O 1
ATOM 1845 N N . ASP A 1 241 ? -12.077 -26.407 17.876 1.00 79.31 241 ASP A N 1
ATOM 1846 C CA . ASP A 1 241 ? -11.820 -27.783 17.429 1.00 79.31 241 ASP A CA 1
ATOM 1847 C C . ASP A 1 241 ? -12.612 -28.828 18.236 1.00 79.31 241 ASP A C 1
ATOM 1849 O O . ASP A 1 241 ? -12.920 -29.897 17.717 1.00 79.31 241 ASP A O 1
ATOM 1853 N N . SER A 1 242 ? -12.959 -28.536 19.496 1.00 82.00 242 SER A N 1
ATOM 1854 C CA . SER A 1 242 ? -13.604 -29.493 20.407 1.00 82.00 242 SER A CA 1
ATOM 1855 C C . SER A 1 242 ? -15.035 -29.862 20.019 1.00 82.00 242 SER A C 1
ATOM 1857 O O . SER A 1 242 ? -15.475 -30.970 20.310 1.00 82.00 242 SER A O 1
ATOM 1859 N N . ASP A 1 243 ? -15.768 -28.939 19.401 1.00 84.12 243 ASP A N 1
ATOM 1860 C CA . ASP A 1 243 ? -17.176 -29.109 19.030 1.00 84.12 243 ASP A CA 1
ATOM 1861 C C . ASP A 1 243 ? -17.437 -28.813 17.544 1.00 84.12 243 ASP A C 1
ATOM 1863 O O . ASP A 1 243 ? -18.588 -28.778 17.110 1.00 84.12 243 ASP A O 1
ATOM 1867 N N . ASN A 1 244 ? -16.370 -28.630 16.753 1.00 82.94 244 ASN A N 1
ATOM 1868 C CA . ASN A 1 244 ? -16.430 -28.280 15.334 1.00 82.94 244 ASN A CA 1
ATOM 1869 C C . ASN A 1 244 ? -17.312 -27.042 15.069 1.00 82.94 244 ASN A C 1
ATOM 1871 O O . ASN A 1 244 ? -17.968 -26.939 14.029 1.00 82.94 244 ASN A O 1
ATOM 1875 N N . SER A 1 245 ? -17.344 -26.109 16.024 1.00 85.12 245 SER A N 1
ATOM 1876 C CA . SER A 1 245 ? -18.120 -24.877 15.934 1.00 85.12 245 SER A CA 1
ATOM 1877 C C . SER A 1 245 ? -17.234 -23.686 15.595 1.00 85.12 245 SER A C 1
ATOM 1879 O O . SER A 1 245 ? -16.012 -23.695 15.749 1.00 85.12 245 SER A O 1
ATOM 1881 N N . TRP A 1 246 ? -17.867 -22.617 15.138 1.00 84.50 246 TRP A N 1
ATOM 1882 C CA . TRP A 1 246 ? -17.232 -21.317 15.032 1.00 84.50 246 TRP A CA 1
ATOM 1883 C C . TRP A 1 246 ? -18.075 -20.315 15.810 1.00 84.50 246 TRP A C 1
ATOM 1885 O O . TRP A 1 246 ? -19.301 -20.388 15.832 1.00 84.50 246 TRP A O 1
ATOM 1895 N N . ASN A 1 247 ? -17.396 -19.389 16.468 1.00 86.38 247 ASN A N 1
ATOM 1896 C CA . ASN A 1 247 ? -18.002 -18.324 17.237 1.00 86.38 247 ASN A CA 1
ATOM 1897 C C . ASN A 1 247 ? -17.493 -16.994 16.712 1.00 86.38 247 ASN A C 1
ATOM 1899 O O . ASN A 1 247 ? -16.295 -16.813 16.474 1.00 86.38 247 ASN A O 1
ATOM 1903 N N . MET A 1 248 ? -18.417 -16.057 16.565 1.00 88.38 248 MET A N 1
ATOM 1904 C CA . MET A 1 248 ? -18.113 -14.683 16.224 1.00 88.38 248 MET A CA 1
ATOM 1905 C C . MET A 1 248 ? -18.664 -13.773 17.312 1.00 88.38 248 MET A C 1
ATOM 1907 O O . MET A 1 248 ? -19.777 -13.974 17.795 1.00 88.38 248 MET A O 1
ATOM 1911 N N . SER A 1 249 ? -17.883 -12.776 17.704 1.00 88.50 249 SER A N 1
ATOM 1912 C CA . SER A 1 249 ? -18.335 -11.722 18.603 1.00 88.50 249 SER A CA 1
ATOM 1913 C C . SER A 1 249 ? -17.935 -10.364 18.056 1.00 88.50 249 SER A C 1
ATOM 1915 O O . SER A 1 249 ? -16.854 -10.206 17.494 1.00 88.50 249 SER A O 1
ATOM 1917 N N . SER A 1 250 ? -18.804 -9.377 18.240 1.00 88.62 250 SER A N 1
ATOM 1918 C CA . SER A 1 250 ? -18.538 -7.979 17.919 1.00 88.62 250 SER A CA 1
ATOM 1919 C C . SER A 1 250 ? -18.698 -7.136 19.173 1.00 88.62 250 SER A C 1
ATOM 1921 O O . SER A 1 250 ? -19.629 -7.352 19.950 1.00 88.62 250 SER A O 1
ATOM 1923 N N . ARG A 1 251 ? -17.838 -6.141 19.356 1.00 85.25 251 ARG A N 1
ATOM 1924 C CA . ARG A 1 251 ? -18.003 -5.101 20.372 1.00 85.25 251 ARG A CA 1
ATOM 1925 C C . ARG A 1 251 ? -17.704 -3.746 19.754 1.00 85.25 251 ARG A C 1
ATOM 1927 O O . ARG A 1 251 ? -16.843 -3.646 18.882 1.00 85.25 251 ARG A O 1
ATOM 1934 N N . VAL A 1 252 ? -18.368 -2.706 20.233 1.00 84.06 252 VAL A N 1
ATOM 1935 C CA . VAL A 1 252 ? -18.057 -1.345 19.791 1.00 84.06 252 VAL A CA 1
ATOM 1936 C C . VAL A 1 252 ? -16.896 -0.790 20.609 1.00 84.06 252 VAL A C 1
ATOM 1938 O O . VAL A 1 252 ? -16.849 -0.975 21.825 1.00 84.06 252 VAL A O 1
ATOM 1941 N N . VAL A 1 253 ? -15.933 -0.168 19.929 1.00 79.69 253 VAL A N 1
ATOM 1942 C CA . VAL A 1 253 ? -14.719 0.418 20.519 1.00 79.69 253 VAL A CA 1
ATOM 1943 C C . VAL A 1 253 ? -14.873 1.925 20.667 1.00 79.69 253 VAL A C 1
ATOM 1945 O O . VAL A 1 253 ? -14.653 2.458 21.749 1.00 79.69 253 VAL A O 1
ATOM 1948 N N . VAL A 1 254 ? -15.266 2.606 19.590 1.00 72.25 254 VAL A N 1
ATOM 1949 C CA . VAL A 1 254 ? -15.564 4.041 19.583 1.00 72.25 254 VAL A CA 1
ATOM 1950 C C . VAL A 1 254 ? -16.857 4.243 18.825 1.00 72.25 254 VAL A C 1
ATOM 1952 O O . VAL A 1 254 ? -17.103 3.617 17.798 1.00 72.25 254 VAL A O 1
ATOM 1955 N N . TYR A 1 255 ? -17.671 5.111 19.379 1.00 63.75 255 TYR A N 1
ATOM 1956 C CA . TYR A 1 255 ? -19.044 5.360 19.016 1.00 63.75 255 TYR A CA 1
ATOM 1957 C C . TYR A 1 255 ? -19.128 6.889 19.139 1.00 63.75 255 TYR A C 1
ATOM 1959 O O . TYR A 1 255 ? -18.565 7.434 20.087 1.00 63.75 255 TYR A O 1
ATOM 1967 N N . ASP A 1 256 ? -19.633 7.567 18.119 1.00 66.50 256 ASP A N 1
ATOM 1968 C CA . ASP A 1 256 ? -19.877 9.020 18.022 1.00 66.50 256 ASP A CA 1
ATOM 1969 C C . ASP A 1 256 ? -20.278 9.781 19.321 1.00 66.50 256 ASP A C 1
ATOM 1971 O O . ASP A 1 256 ? -20.433 9.232 20.411 1.00 66.50 256 ASP A O 1
ATOM 1975 N N . GLY A 1 257 ? -20.447 11.108 19.226 1.00 63.19 257 GLY A N 1
ATOM 1976 C CA . GLY A 1 257 ? -20.765 11.963 20.382 1.00 63.19 257 GLY A CA 1
ATOM 1977 C C . GLY A 1 257 ? -21.971 11.491 21.214 1.00 63.19 257 GLY A C 1
ATOM 1978 O O . GLY A 1 257 ? -21.903 11.510 22.446 1.00 63.19 257 GLY A O 1
ATOM 1979 N N . ASP A 1 258 ? -23.024 10.996 20.560 1.00 63.56 258 ASP A N 1
ATOM 1980 C CA . ASP A 1 258 ? -24.232 10.475 21.217 1.00 63.56 258 ASP A CA 1
ATOM 1981 C C . ASP A 1 258 ? -23.960 9.172 21.970 1.00 63.56 258 ASP A C 1
ATOM 1983 O O . ASP A 1 258 ? -24.540 8.889 23.022 1.00 63.56 258 ASP A O 1
ATOM 1987 N N . SER A 1 259 ? -23.011 8.390 21.485 1.00 63.25 259 SER A N 1
ATOM 1988 C CA . SER A 1 259 ? -22.711 7.083 22.041 1.00 63.25 259 SER A CA 1
ATOM 1989 C C . SER A 1 259 ? -21.621 7.116 23.108 1.00 63.25 259 SER A C 1
ATOM 1991 O O . SER A 1 259 ? -21.647 6.306 24.040 1.00 63.25 259 SER A O 1
ATOM 1993 N N . LEU A 1 260 ? -20.736 8.118 23.068 1.00 70.62 260 LEU A N 1
ATOM 1994 C CA . LEU A 1 260 ? -19.973 8.533 24.245 1.00 70.62 260 LEU A CA 1
ATOM 1995 C C . LEU A 1 260 ? -20.923 8.997 25.356 1.00 70.62 260 LEU A C 1
ATOM 1997 O O . LEU A 1 260 ? -20.758 8.581 26.503 1.00 70.62 260 LEU A O 1
ATOM 2001 N N . ALA A 1 261 ? -21.941 9.801 25.027 1.00 71.94 261 ALA A N 1
ATOM 2002 C CA . ALA A 1 261 ? -22.944 10.227 25.999 1.00 71.94 261 ALA A CA 1
ATOM 2003 C C . ALA A 1 261 ? -23.711 9.027 26.579 1.00 71.94 261 ALA A C 1
ATOM 2005 O O . ALA A 1 261 ? -23.796 8.911 27.800 1.00 71.94 261 ALA A O 1
ATOM 2006 N N . TYR A 1 262 ? -24.157 8.080 25.742 1.00 70.81 262 TYR A N 1
ATOM 2007 C CA . TYR A 1 262 ? -24.771 6.825 26.188 1.00 70.81 262 TYR A CA 1
ATOM 2008 C C . TYR A 1 262 ? -23.849 6.018 27.110 1.00 70.81 262 TYR A C 1
ATOM 2010 O O . TYR A 1 262 ? -24.289 5.565 28.169 1.00 70.81 262 TYR A O 1
ATOM 2018 N N . LEU A 1 263 ? -22.567 5.852 26.747 1.00 73.44 263 LEU A N 1
ATOM 2019 C CA . LEU A 1 263 ? -21.580 5.121 27.547 1.00 73.44 263 LEU A CA 1
ATOM 2020 C C . LEU A 1 263 ? -21.392 5.764 28.925 1.00 73.44 263 LEU A C 1
ATOM 2022 O O . LEU A 1 263 ? -21.406 5.053 29.932 1.00 73.44 263 LEU A O 1
ATOM 2026 N N . LEU A 1 264 ? -21.249 7.092 28.958 1.00 81.75 264 LEU A N 1
ATOM 2027 C CA . LEU A 1 264 ? -21.074 7.885 30.173 1.00 81.75 264 LEU A CA 1
ATOM 2028 C C . LEU A 1 264 ? -22.366 8.017 30.994 1.00 81.75 264 LEU A C 1
ATOM 2030 O O . LEU A 1 264 ? -22.289 8.330 32.177 1.00 81.75 264 LEU A O 1
ATOM 2034 N N . SER A 1 265 ? -23.541 7.752 30.417 1.00 82.31 265 SER A N 1
ATOM 2035 C CA . SER A 1 265 ? -24.828 7.793 31.120 1.00 82.31 265 SER A CA 1
ATOM 2036 C C . SER A 1 265 ? -25.369 6.413 31.509 1.00 82.31 265 SER A C 1
ATOM 2038 O O . SER A 1 265 ? -26.510 6.314 31.967 1.00 82.31 265 SER A O 1
ATOM 2040 N N . ARG A 1 266 ? -24.614 5.320 31.301 1.00 85.56 266 ARG A N 1
ATOM 2041 C CA . ARG A 1 266 ? -25.117 3.968 31.591 1.00 85.56 266 ARG A CA 1
ATOM 2042 C C . ARG A 1 266 ? -25.389 3.772 33.080 1.00 85.56 266 ARG A C 1
ATOM 2044 O O . ARG A 1 266 ? -24.563 4.050 33.945 1.00 85.56 266 ARG A O 1
ATOM 2051 N N . MET A 1 267 ? -26.536 3.171 33.364 1.00 85.62 267 MET A N 1
ATOM 2052 C CA . MET A 1 267 ? -26.957 2.825 34.715 1.00 85.62 267 MET A CA 1
ATOM 2053 C C . MET A 1 267 ? -27.126 1.307 34.839 1.00 85.62 267 MET A C 1
ATOM 2055 O O . MET A 1 267 ? -27.448 0.628 33.868 1.00 85.62 267 MET A O 1
ATOM 2059 N N . ALA A 1 268 ? -26.928 0.771 36.037 1.00 78.69 268 ALA A N 1
ATOM 2060 C CA . ALA A 1 268 ? -27.089 -0.632 36.388 1.00 78.69 268 ALA A CA 1
ATOM 2061 C C . ALA A 1 268 ? -28.025 -0.786 37.606 1.00 78.69 268 ALA A C 1
ATOM 2063 O O . ALA A 1 268 ? -28.274 0.171 38.345 1.00 78.69 268 ALA A O 1
ATOM 2064 N N . GLY A 1 269 ? -28.566 -1.995 37.792 1.00 75.56 269 GLY A N 1
ATOM 2065 C CA . GLY A 1 269 ? -29.591 -2.310 38.796 1.00 75.56 269 GLY A CA 1
ATOM 2066 C C . GLY A 1 269 ? -31.000 -2.455 38.206 1.00 75.56 269 GLY A C 1
ATOM 2067 O O . GLY A 1 269 ? -31.278 -1.983 37.106 1.00 75.56 269 GLY A O 1
ATOM 2068 N N . SER A 1 270 ? -31.888 -3.140 38.931 1.00 62.38 270 SER A N 1
ATOM 2069 C CA . SER A 1 270 ? -33.220 -3.554 38.455 1.00 62.38 270 SER A CA 1
ATOM 2070 C C . SER A 1 270 ? -34.389 -2.692 38.963 1.00 62.38 270 SER A C 1
ATOM 2072 O O . SER A 1 270 ? -35.543 -3.030 38.718 1.00 62.38 270 SER A O 1
ATOM 2074 N N . GLY A 1 271 ? -34.127 -1.582 39.665 1.00 65.69 271 GLY A N 1
ATOM 2075 C CA . GLY A 1 271 ? -35.168 -0.725 40.248 1.00 65.69 271 GLY A CA 1
ATOM 2076 C C . GLY A 1 271 ? -35.657 0.401 39.327 1.00 65.69 271 GLY A C 1
ATOM 2077 O O . GLY A 1 271 ? -34.887 0.963 38.548 1.00 65.69 271 GLY A O 1
ATOM 2078 N N . SER A 1 272 ? -36.933 0.785 39.468 1.00 62.28 272 SER A N 1
ATOM 2079 C CA . SER A 1 272 ? -37.553 1.895 38.718 1.00 62.28 272 SER A CA 1
ATOM 2080 C C . SER A 1 272 ? -37.104 3.286 39.186 1.00 62.28 272 SER A C 1
ATOM 2082 O O . SER A 1 272 ? -37.126 4.224 38.399 1.00 62.28 272 SER A O 1
ATOM 2084 N N . TYR A 1 273 ? -36.678 3.415 40.448 1.00 57.97 273 TYR A N 1
ATOM 2085 C CA . TYR A 1 273 ? -36.279 4.693 41.063 1.00 57.97 273 TYR A CA 1
ATOM 2086 C C . TYR A 1 273 ? -34.809 4.749 41.495 1.00 57.97 273 TYR A C 1
ATOM 2088 O O . TYR A 1 273 ? -34.241 5.832 41.592 1.00 57.97 273 TYR A O 1
ATOM 2096 N N . PHE A 1 274 ? -34.177 3.595 41.728 1.00 66.00 274 PHE A N 1
ATOM 2097 C CA . PHE A 1 274 ? -32.791 3.508 42.184 1.00 66.00 274 PHE A CA 1
ATOM 2098 C C . PHE A 1 274 ? -31.977 2.669 41.207 1.00 66.00 274 PHE A C 1
ATOM 2100 O O . PHE A 1 274 ? -32.008 1.438 41.238 1.00 66.00 274 PHE A O 1
ATOM 2107 N N . LYS A 1 275 ? -31.241 3.362 40.342 1.00 79.56 275 LYS A N 1
ATOM 2108 C CA . LYS A 1 275 ? -30.179 2.781 39.526 1.00 79.56 275 LYS A CA 1
ATOM 2109 C C . LYS A 1 275 ? -28.856 3.422 39.923 1.00 79.56 275 LYS A C 1
ATOM 2111 O O . LYS A 1 275 ? -28.825 4.570 40.361 1.00 79.56 275 LYS A O 1
ATOM 2116 N N . TYR A 1 276 ? -27.772 2.684 39.777 1.00 83.50 276 TYR A N 1
ATOM 2117 C CA . TYR A 1 276 ? -26.418 3.141 40.085 1.00 83.50 276 TYR A CA 1
ATOM 2118 C C . TYR A 1 276 ? -25.590 3.239 38.801 1.00 83.50 276 TYR A C 1
ATOM 2120 O O . TYR A 1 276 ? -25.944 2.593 37.818 1.00 83.50 276 TYR A O 1
ATOM 2128 N N . PRO A 1 277 ? -24.487 4.004 38.780 1.00 87.56 277 PRO A N 1
ATOM 2129 C CA . PRO A 1 277 ? -23.603 4.060 37.620 1.00 87.56 277 PRO A CA 1
ATOM 2130 C C . PRO A 1 277 ? -23.136 2.658 37.196 1.00 87.56 277 PRO A C 1
ATOM 2132 O O . PRO A 1 277 ? -22.783 1.821 38.042 1.00 87.56 277 PRO A O 1
ATOM 2135 N N . ALA A 1 278 ? -23.156 2.379 35.893 1.00 89.62 278 ALA A N 1
ATOM 2136 C CA . ALA A 1 278 ? -22.576 1.155 35.347 1.00 89.62 278 ALA A CA 1
ATOM 2137 C C . ALA A 1 278 ? -21.040 1.172 35.464 1.00 89.62 278 ALA A C 1
ATOM 2139 O O . ALA A 1 278 ? -20.427 2.209 35.720 1.00 89.62 278 ALA A O 1
ATOM 2140 N N . VAL A 1 279 ? -20.402 0.014 35.278 1.00 88.81 279 VAL A N 1
ATOM 2141 C CA . VAL A 1 279 ? -18.933 -0.068 35.228 1.00 88.81 279 VAL A CA 1
ATOM 2142 C C . VAL A 1 279 ? -18.407 0.825 34.095 1.00 88.81 279 VAL A C 1
ATOM 2144 O O . VAL A 1 279 ? -18.940 0.809 32.983 1.00 88.81 279 VAL A O 1
ATOM 2147 N N . GLY A 1 280 ? -17.380 1.619 34.398 1.00 87.56 280 GLY A N 1
ATOM 2148 C CA . GLY A 1 280 ? -16.777 2.610 33.506 1.00 87.56 280 GLY A CA 1
ATOM 2149 C C . GLY A 1 280 ? -17.417 3.999 33.556 1.00 87.56 280 GLY A C 1
ATOM 2150 O O . GLY A 1 280 ? -16.888 4.917 32.936 1.00 87.56 280 GLY A O 1
ATOM 2151 N N . VAL A 1 281 ? -18.514 4.186 34.299 1.00 90.00 281 VAL A N 1
ATOM 2152 C CA . VAL A 1 281 ? -19.198 5.484 34.385 1.00 90.00 281 VAL A CA 1
ATOM 2153 C C . VAL A 1 281 ? -18.593 6.358 35.488 1.00 90.00 281 VAL A C 1
ATOM 2155 O O . VAL A 1 281 ? -18.501 5.903 36.638 1.00 90.00 281 VAL A O 1
ATOM 2158 N N . PRO A 1 282 ? -18.193 7.607 35.174 1.00 92.25 282 PRO A N 1
ATOM 2159 C CA . PRO A 1 282 ? -17.778 8.571 36.179 1.00 92.25 282 PRO A CA 1
ATOM 2160 C C . PRO A 1 282 ? -18.950 8.999 37.072 1.00 92.25 282 PRO A C 1
ATOM 2162 O O . PRO A 1 282 ? -20.050 9.264 36.594 1.00 92.25 282 PRO A O 1
ATOM 2165 N N . VAL A 1 283 ? -18.712 9.118 38.374 1.00 92.06 283 VAL A N 1
ATOM 2166 C CA . VAL A 1 283 ? -19.685 9.595 39.357 1.00 92.06 283 VAL A CA 1
ATOM 2167 C C . VAL A 1 283 ? -19.032 10.593 40.300 1.00 92.06 283 VAL A C 1
ATOM 2169 O O . VAL A 1 283 ? -17.942 10.362 40.820 1.00 92.06 283 VAL A O 1
ATOM 2172 N N . LEU A 1 284 ? -19.714 11.711 40.539 1.00 93.75 284 LEU A N 1
ATOM 2173 C CA . LEU A 1 284 ? -19.357 12.621 41.616 1.00 93.75 284 LEU A CA 1
ATOM 2174 C C . LEU A 1 284 ? -19.961 12.081 42.917 1.00 93.75 284 LEU A C 1
ATOM 2176 O O . LEU A 1 284 ? -21.180 11.934 43.024 1.00 93.75 284 LEU A O 1
ATOM 2180 N N . ALA A 1 285 ? -19.120 11.770 43.899 1.00 94.31 285 ALA A N 1
ATOM 2181 C CA . ALA A 1 285 ? -19.549 11.185 45.166 1.00 94.31 285 ALA A CA 1
ATOM 2182 C C . ALA A 1 285 ? -18.787 11.787 46.350 1.00 94.31 285 ALA A C 1
ATOM 2184 O O . ALA A 1 285 ? -17.714 12.371 46.197 1.00 94.31 285 ALA A O 1
ATOM 2185 N N . VAL A 1 286 ? -19.348 11.628 47.547 1.00 93.75 286 VAL A N 1
ATOM 2186 C CA . VAL A 1 286 ? -18.706 11.987 48.810 1.00 93.75 286 VAL A CA 1
ATOM 2187 C C . VAL A 1 286 ? -18.087 10.740 49.427 1.00 93.75 286 VAL A C 1
ATOM 2189 O O . VAL A 1 286 ? -18.810 9.822 49.811 1.00 93.75 286 VAL A O 1
ATOM 2192 N N . TYR A 1 287 ? -16.768 10.715 49.578 1.00 93.19 287 TYR A N 1
ATOM 2193 C CA . TYR A 1 287 ? -16.080 9.717 50.389 1.00 93.19 287 TYR A CA 1
ATOM 2194 C C . TYR A 1 287 ? -16.237 10.039 51.875 1.00 93.19 287 TYR A C 1
ATOM 2196 O O . TYR A 1 287 ? -15.922 11.148 52.308 1.00 93.19 287 TYR A O 1
ATOM 2204 N N . ARG A 1 288 ? -16.745 9.077 52.650 1.00 89.69 288 ARG A N 1
ATOM 2205 C CA . ARG A 1 288 ? -17.146 9.259 54.058 1.00 89.69 288 ARG A CA 1
ATOM 2206 C C . ARG A 1 288 ? -16.187 8.609 55.061 1.00 89.69 288 ARG A C 1
ATOM 2208 O O . ARG A 1 288 ? -16.489 8.590 56.248 1.00 89.69 288 ARG A O 1
ATOM 2215 N N . GLY A 1 289 ? -15.056 8.085 54.592 1.00 87.69 289 GLY A N 1
ATOM 2216 C CA . GLY A 1 289 ? -14.132 7.311 55.418 1.00 87.69 289 GLY A CA 1
ATOM 2217 C C . GLY A 1 289 ? -14.496 5.831 55.478 1.00 87.69 289 GLY A C 1
ATOM 2218 O O . GLY A 1 289 ? -15.408 5.354 54.797 1.00 87.69 289 GLY A O 1
ATOM 2219 N N . THR A 1 290 ? -13.741 5.090 56.280 1.00 85.12 290 THR A N 1
ATOM 2220 C CA . THR A 1 290 ? -13.824 3.622 56.317 1.00 85.12 290 THR A CA 1
ATOM 2221 C C . THR A 1 290 ? -14.823 3.099 57.346 1.00 85.12 290 THR A C 1
ATOM 2223 O O . THR A 1 290 ? -15.412 2.037 57.146 1.00 85.12 290 THR A O 1
ATOM 2226 N N . THR A 1 291 ? -15.052 3.858 58.417 1.00 82.38 291 THR A N 1
ATOM 2227 C CA . THR A 1 291 ? -15.905 3.484 59.551 1.00 82.38 291 THR A CA 1
ATOM 2228 C C . THR A 1 291 ? -16.629 4.698 60.134 1.00 82.38 291 THR A C 1
ATOM 2230 O O . THR A 1 291 ? -16.214 5.839 59.945 1.00 82.38 291 THR A O 1
ATOM 2233 N N . SER A 1 292 ? -17.701 4.471 60.897 1.00 77.88 292 SER A N 1
ATOM 2234 C CA . SER A 1 292 ? -18.359 5.550 61.646 1.00 77.88 292 SER A CA 1
ATOM 2235 C C . SER A 1 292 ? -17.387 6.193 62.643 1.00 77.88 292 SER A C 1
ATOM 2237 O O . SER A 1 292 ? -16.718 5.486 63.394 1.00 77.88 292 SER A O 1
ATOM 2239 N N . GLY A 1 293 ? -17.317 7.526 62.663 1.00 74.88 293 GLY A N 1
ATOM 2240 C CA . GLY A 1 293 ? -16.414 8.272 63.546 1.00 74.88 293 GLY A CA 1
ATOM 2241 C C . GLY A 1 293 ? -14.958 8.341 63.074 1.00 74.88 293 GLY A C 1
ATOM 2242 O O . GLY A 1 293 ? -14.105 8.762 63.855 1.00 74.88 293 GLY A O 1
ATOM 2243 N N . ASP A 1 294 ? -14.675 7.951 61.826 1.00 80.12 294 ASP A N 1
ATOM 2244 C CA . ASP A 1 294 ? -13.364 8.125 61.194 1.00 80.12 294 ASP A CA 1
ATOM 2245 C C . ASP A 1 294 ? -12.934 9.606 61.240 1.00 80.12 294 ASP A C 1
ATOM 2247 O O . ASP A 1 294 ? -13.664 10.506 60.815 1.00 80.12 294 ASP A O 1
ATOM 2251 N N . LYS A 1 295 ? -11.757 9.860 61.823 1.00 79.62 295 LYS A N 1
ATOM 2252 C CA . LYS A 1 295 ? -11.179 11.205 61.999 1.00 79.62 295 LYS A CA 1
ATOM 2253 C C . LYS A 1 295 ? -10.115 11.527 60.948 1.00 79.62 295 LYS A C 1
ATOM 2255 O O . LYS A 1 295 ? -9.542 12.618 60.972 1.00 79.62 295 LYS A O 1
ATOM 2260 N N . GLU A 1 296 ? -9.852 10.596 60.034 1.00 82.00 296 GLU A N 1
ATOM 2261 C CA . GLU A 1 296 ? -8.813 10.692 59.017 1.00 82.00 296 GLU A CA 1
ATOM 2262 C C . GLU A 1 296 ? -9.366 10.413 57.613 1.00 82.00 296 GLU A C 1
ATOM 2264 O O . GLU A 1 296 ? -8.817 9.618 56.849 1.00 82.00 296 GLU A O 1
ATOM 2269 N N . ILE A 1 297 ? -10.440 11.113 57.232 1.00 87.25 297 ILE A N 1
ATOM 2270 C CA . ILE A 1 297 ? -11.038 10.967 55.900 1.00 87.25 297 ILE A CA 1
ATOM 2271 C C . ILE A 1 297 ? -10.114 11.575 54.827 1.00 87.25 297 ILE A C 1
ATOM 2273 O O . ILE A 1 297 ? -10.172 12.774 54.524 1.00 87.25 297 ILE A O 1
ATOM 2277 N N . LYS A 1 298 ? -9.277 10.713 54.236 1.00 89.19 298 LYS A N 1
ATOM 2278 C CA . LYS A 1 298 ? -8.294 11.016 53.183 1.00 89.19 298 LYS A CA 1
ATOM 2279 C C . LYS A 1 298 ? -8.582 10.173 51.940 1.00 89.19 298 LYS A C 1
ATOM 2281 O O . LYS A 1 298 ? -8.820 8.973 52.051 1.00 89.19 298 LYS A O 1
ATOM 2286 N N . ILE A 1 299 ? -8.535 10.793 50.765 1.00 92.06 299 ILE A N 1
ATOM 2287 C CA . ILE A 1 299 ? -8.668 10.112 49.473 1.00 92.06 299 ILE A CA 1
ATOM 2288 C C . ILE A 1 299 ? -7.770 10.811 48.452 1.00 92.06 299 ILE A C 1
ATOM 2290 O O . ILE A 1 299 ? -7.787 12.037 48.346 1.00 92.06 299 ILE A O 1
ATOM 2294 N N . GLY A 1 300 ? -6.943 10.048 47.747 1.00 92.81 300 GLY A N 1
ATOM 2295 C CA . GLY A 1 300 ? -6.074 10.527 46.676 1.00 92.81 300 GLY A CA 1
ATOM 2296 C C . GLY A 1 300 ? -6.507 10.006 45.310 1.00 92.81 300 GLY A C 1
ATOM 2297 O O . GLY A 1 300 ? -7.231 9.018 45.208 1.00 92.81 300 GLY A O 1
ATOM 2298 N N . LEU A 1 301 ? -6.027 10.658 44.252 1.00 94.44 301 LEU A N 1
ATOM 2299 C CA . LEU A 1 301 ? -6.125 10.144 42.885 1.00 94.44 301 LEU A CA 1
ATOM 2300 C C . LEU A 1 301 ? -5.610 8.692 42.806 1.00 94.44 301 LEU A C 1
ATOM 2302 O O . LEU A 1 301 ? -4.511 8.398 43.271 1.00 94.44 301 LEU A O 1
ATOM 2306 N N . GLY A 1 302 ? -6.392 7.805 42.191 1.00 94.69 302 GLY A N 1
ATOM 2307 C CA . GLY A 1 302 ? -6.069 6.387 42.005 1.00 94.69 302 GLY A CA 1
ATOM 2308 C C . GLY A 1 302 ? -6.481 5.472 43.162 1.00 94.69 302 GLY A C 1
ATOM 2309 O O . GLY A 1 302 ? -6.457 4.252 42.997 1.00 94.69 302 GLY A O 1
ATOM 2310 N N . ASP A 1 303 ? -6.903 6.019 44.305 1.00 95.38 303 ASP A N 1
ATOM 2311 C CA . ASP A 1 303 ? -7.342 5.207 45.439 1.00 95.38 303 ASP A CA 1
ATOM 2312 C C . ASP A 1 303 ? -8.616 4.430 45.105 1.00 95.38 303 ASP A C 1
ATOM 2314 O O . ASP A 1 303 ? -9.579 4.978 44.563 1.00 95.38 303 ASP A O 1
ATOM 2318 N N . VAL A 1 304 ? -8.630 3.143 45.457 1.00 96.62 304 VAL A N 1
ATOM 2319 C CA . VAL A 1 304 ? -9.789 2.274 45.248 1.00 96.62 304 VAL A CA 1
ATOM 2320 C C . VAL A 1 304 ? -10.545 2.091 46.555 1.00 96.62 304 VAL A C 1
ATOM 2322 O O . VAL A 1 304 ? -9.997 1.592 47.536 1.00 96.62 304 VAL A O 1
ATOM 2325 N N . VAL A 1 305 ? -11.827 2.444 46.542 1.00 95.00 305 VAL A N 1
ATOM 2326 C CA . VAL A 1 305 ? -12.726 2.404 47.700 1.00 95.00 305 VAL A CA 1
ATOM 2327 C C . VAL A 1 305 ? -13.942 1.529 47.425 1.00 95.00 305 VAL A C 1
ATOM 2329 O O . VAL A 1 305 ? -14.327 1.292 46.275 1.00 95.00 305 VAL A O 1
ATOM 2332 N N . GLN A 1 306 ? -14.561 1.032 48.494 1.00 95.12 306 GLN A N 1
ATOM 2333 C CA . GLN A 1 306 ? -15.842 0.343 48.383 1.00 95.12 306 GLN A CA 1
ATOM 2334 C C . GLN A 1 306 ? -16.952 1.365 48.137 1.00 95.12 306 GLN A C 1
ATOM 2336 O O . GLN A 1 306 ? -16.973 2.430 48.753 1.00 95.12 306 GLN A O 1
ATOM 2341 N N . GLY A 1 307 ? -17.933 1.027 47.302 1.00 92.38 307 GLY A N 1
ATOM 2342 C CA . GLY A 1 307 ? -19.090 1.895 47.081 1.00 92.38 307 GLY A CA 1
ATOM 2343 C C . GLY A 1 307 ? -19.899 2.166 48.363 1.00 92.38 307 GLY A C 1
ATOM 2344 O O . GLY A 1 307 ? -20.523 3.217 48.484 1.00 92.38 307 GLY A O 1
ATOM 2345 N N . SER A 1 308 ? -19.816 1.280 49.366 1.00 91.69 308 SER A N 1
ATOM 2346 C CA . SER A 1 308 ? -20.372 1.468 50.717 1.00 91.69 308 SER A CA 1
ATOM 2347 C C . SER A 1 308 ? -19.777 2.677 51.458 1.00 91.69 308 SER A C 1
ATOM 2349 O O . SER A 1 308 ? -20.432 3.268 52.320 1.00 91.69 308 SER A O 1
ATOM 2351 N N . GLN A 1 309 ? -18.559 3.088 51.104 1.00 93.00 309 GLN A N 1
ATOM 2352 C CA . GLN A 1 309 ? -17.852 4.241 51.675 1.00 93.00 309 GLN A CA 1
ATOM 2353 C C . GLN A 1 309 ? -18.207 5.553 50.962 1.00 93.00 309 GLN A C 1
ATOM 2355 O O . GLN A 1 309 ? -17.858 6.637 51.436 1.00 93.00 309 GLN A O 1
ATOM 2360 N N . LEU A 1 310 ? -18.928 5.463 49.845 1.00 93.31 310 LEU A N 1
ATOM 2361 C CA . LEU A 1 310 ? -19.347 6.587 49.027 1.00 93.31 310 LEU A CA 1
ATOM 2362 C C . LEU A 1 310 ? -20.825 6.909 49.275 1.00 93.31 310 LEU A C 1
ATOM 2364 O O . LEU A 1 310 ? -21.663 6.013 49.347 1.00 93.31 310 LEU A O 1
ATOM 2368 N N . GLY A 1 311 ? -21.143 8.195 49.392 1.00 91.00 311 GLY A N 1
ATOM 2369 C CA . GLY A 1 311 ? -22.511 8.710 49.361 1.00 91.00 311 GLY A CA 1
ATOM 2370 C C . GLY A 1 311 ? -22.725 9.610 48.149 1.00 91.00 311 GLY A C 1
ATOM 2371 O O . GLY A 1 311 ? -21.789 10.270 47.697 1.00 91.00 311 GLY A O 1
ATOM 2372 N N . GLY A 1 312 ? -23.942 9.656 47.610 1.00 89.62 312 GLY A N 1
ATOM 2373 C CA . GLY A 1 312 ? -24.288 10.619 46.564 1.00 89.62 312 GLY A CA 1
ATOM 2374 C C . GLY A 1 312 ? -24.091 12.055 47.054 1.00 89.62 312 GLY A C 1
ATOM 2375 O O . GLY A 1 312 ? -24.331 12.349 48.227 1.00 89.62 312 GLY A O 1
ATOM 2376 N N . VAL A 1 313 ? -23.638 12.950 46.175 1.00 91.88 313 VAL A N 1
ATOM 2377 C CA . VAL A 1 313 ? -23.523 14.374 46.516 1.00 91.88 313 VAL A CA 1
ATOM 2378 C C . VAL A 1 313 ? -24.918 14.988 46.561 1.00 91.88 313 VAL A C 1
ATOM 2380 O O . VAL A 1 313 ? -25.669 14.918 45.592 1.00 91.88 313 VAL A O 1
ATOM 2383 N N . ASN A 1 314 ? -25.259 15.615 47.682 1.00 87.75 314 ASN A N 1
ATOM 2384 C CA . ASN A 1 314 ? -26.457 16.426 47.825 1.00 87.75 314 ASN A CA 1
ATOM 2385 C C . ASN A 1 314 ? -26.040 17.892 47.953 1.00 87.75 314 ASN A C 1
ATOM 2387 O O . ASN A 1 314 ? -25.427 18.269 48.949 1.00 87.75 314 ASN A O 1
ATOM 2391 N N . LEU A 1 315 ? -26.341 18.698 46.935 1.00 87.81 315 LEU A N 1
ATOM 2392 C CA . LEU A 1 315 ? -26.179 20.150 46.969 1.00 87.81 315 LEU A CA 1
ATOM 2393 C C . LEU A 1 315 ? -27.570 20.768 47.059 1.00 87.81 315 LEU A C 1
ATOM 2395 O O . LEU A 1 315 ? -28.421 20.486 46.217 1.00 87.81 315 LEU A O 1
ATOM 2399 N N . SER A 1 316 ? -27.812 21.592 48.073 1.00 84.06 316 SER A N 1
ATOM 2400 C CA . SER A 1 316 ? -29.098 22.266 48.247 1.00 84.06 316 SER A CA 1
ATOM 2401 C C . SER A 1 316 ? -28.909 23.719 48.658 1.00 84.06 316 SER A C 1
ATOM 2403 O O . SER A 1 316 ? -27.949 24.069 49.339 1.00 84.06 316 SER A O 1
ATOM 2405 N N . CYS A 1 317 ? -29.827 24.582 48.243 1.00 80.19 317 CYS A N 1
ATOM 2406 C CA . CYS A 1 317 ? -29.914 25.962 48.699 1.00 80.19 317 CYS A CA 1
ATOM 2407 C C . CYS A 1 317 ? -31.389 26.345 48.853 1.00 80.19 317 CYS A C 1
ATOM 2409 O O . CYS A 1 317 ? -32.272 25.753 48.228 1.00 80.19 317 CYS A O 1
ATOM 2411 N N . THR A 1 318 ? -31.672 27.327 49.704 1.00 75.12 318 THR A N 1
ATOM 2412 C CA . THR A 1 318 ? -33.039 27.817 49.901 1.00 75.12 318 THR A CA 1
ATOM 2413 C C . THR A 1 318 ? -33.428 28.731 48.743 1.00 75.12 318 THR A C 1
ATOM 2415 O O . THR A 1 318 ? -32.885 29.826 48.609 1.00 75.12 3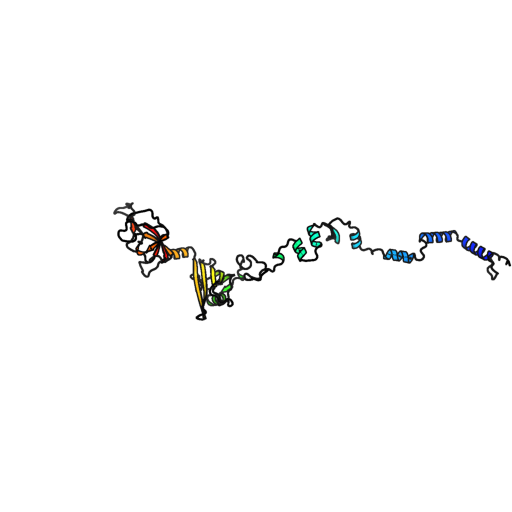18 THR A O 1
ATOM 2418 N N . ILE A 1 319 ? -34.391 28.303 47.923 1.00 70.50 319 ILE A N 1
ATOM 2419 C CA . ILE A 1 319 ? -34.827 29.052 46.731 1.00 70.50 319 ILE A CA 1
ATOM 2420 C C . ILE A 1 319 ? -35.780 30.214 47.094 1.00 70.50 319 ILE A C 1
ATOM 2422 O O . ILE A 1 319 ? -35.861 31.182 46.345 1.00 70.50 319 ILE A O 1
ATOM 2426 N N . SER A 1 320 ? -36.410 30.193 48.278 1.00 67.12 320 SER A N 1
ATOM 2427 C CA . SER A 1 320 ? -37.119 31.348 48.857 1.00 67.12 320 SER A CA 1
ATOM 2428 C C . SER A 1 320 ? -37.465 31.135 50.337 1.00 67.12 320 SER A C 1
ATOM 2430 O O . SER A 1 320 ? -37.958 30.064 50.692 1.00 67.12 320 SER A O 1
ATOM 2432 N N . SER A 1 321 ? -37.276 32.136 51.201 1.00 60.72 321 SER A N 1
ATOM 2433 C CA . SER A 1 321 ? -38.033 32.221 52.466 1.00 60.72 321 SER A CA 1
ATOM 2434 C C . SER A 1 321 ? -39.445 32.766 52.190 1.00 60.72 321 SER A C 1
ATOM 2436 O O . SER A 1 321 ? -39.706 33.268 51.100 1.00 60.72 321 SER A O 1
ATOM 2438 N N . ALA A 1 322 ? -40.387 32.639 53.133 1.00 57.09 322 ALA A N 1
ATOM 2439 C CA . ALA A 1 322 ? -41.756 33.136 52.960 1.00 57.09 322 ALA A CA 1
ATOM 2440 C C . ALA A 1 322 ? -41.774 34.668 52.736 1.00 57.09 322 ALA A C 1
ATOM 2442 O O . ALA A 1 322 ? -41.740 35.440 53.691 1.00 57.09 322 ALA A O 1
ATOM 2443 N N . GLY A 1 323 ? -41.794 35.096 51.469 1.00 61.81 323 GLY A N 1
ATOM 2444 C CA . GLY A 1 323 ? -41.852 36.493 51.031 1.00 61.81 323 GLY A CA 1
ATOM 2445 C C . GLY A 1 323 ? -41.350 36.676 49.582 1.00 61.81 323 GLY A C 1
ATOM 2446 O O . GLY A 1 323 ? -40.425 35.973 49.172 1.00 61.81 323 GLY A O 1
ATOM 2447 N N . PRO A 1 324 ? -41.923 37.595 48.778 1.00 56.75 324 PRO A N 1
ATOM 2448 C CA . PRO A 1 324 ? -41.455 37.855 47.414 1.00 56.75 324 PRO A CA 1
ATOM 2449 C C . PRO A 1 324 ? -39.999 38.354 47.395 1.00 56.75 324 PRO A C 1
ATOM 2451 O O . PRO A 1 324 ? -39.676 39.337 48.056 1.00 56.75 324 PRO A O 1
ATOM 2454 N N . GLY A 1 325 ? -39.127 37.705 46.615 1.00 60.75 325 GLY A N 1
ATOM 2455 C CA . GLY A 1 325 ? -37.785 38.214 46.285 1.00 60.75 325 GLY A CA 1
ATOM 2456 C C . GLY A 1 325 ? -36.649 37.916 47.275 1.00 60.75 325 GLY A C 1
ATOM 2457 O O . GLY A 1 325 ? -35.558 38.452 47.097 1.00 60.75 325 GLY A O 1
ATOM 2458 N N . SER A 1 326 ? -36.854 37.070 48.290 1.00 57.72 326 SER A N 1
ATOM 2459 C CA . SER A 1 326 ? -35.800 36.723 49.256 1.00 57.72 326 SER A CA 1
ATOM 2460 C C . SER A 1 326 ? -35.123 35.391 48.904 1.00 57.72 326 SER A C 1
ATOM 2462 O O . SER A 1 326 ? -35.661 34.326 49.202 1.00 57.72 326 SER A O 1
ATOM 2464 N N . TYR A 1 327 ? -33.937 35.445 48.292 1.00 61.09 327 TYR A N 1
ATOM 2465 C CA . TYR A 1 327 ? -33.108 34.275 47.960 1.00 61.09 327 TYR A CA 1
ATOM 2466 C C . TYR A 1 327 ? -32.174 33.919 49.128 1.00 61.09 327 TYR A C 1
ATOM 2468 O O . TYR A 1 327 ? -31.529 34.799 49.699 1.00 61.09 327 TYR A O 1
ATOM 2476 N N . GLY A 1 328 ? -32.080 32.638 49.499 1.00 62.94 328 GLY A N 1
ATOM 2477 C CA . GLY A 1 328 ? -31.115 32.185 50.504 1.00 62.94 328 GLY A CA 1
ATOM 2478 C C . GLY A 1 328 ? -29.697 32.146 49.931 1.00 62.94 328 GLY A C 1
ATOM 2479 O O . GLY A 1 328 ? -29.473 31.562 48.876 1.00 62.94 328 GLY A O 1
ATOM 2480 N N . SER A 1 329 ? -28.727 32.743 50.627 1.00 64.12 329 SER A N 1
ATOM 2481 C CA . SER A 1 329 ? -27.338 32.885 50.155 1.00 64.12 329 SER A CA 1
ATOM 2482 C C . SER A 1 329 ? -26.391 31.751 50.570 1.00 64.12 329 SER A C 1
ATOM 2484 O O . SER A 1 329 ? -25.217 31.783 50.203 1.00 64.12 329 SER A O 1
ATOM 2486 N N . THR A 1 330 ? -26.871 30.739 51.301 1.00 79.12 330 THR A N 1
ATOM 2487 C CA . THR A 1 330 ? -26.011 29.682 51.858 1.00 79.12 330 THR A CA 1
ATOM 2488 C C . THR A 1 330 ? -26.326 28.321 51.232 1.00 79.12 330 THR A C 1
ATOM 2490 O O . THR A 1 330 ? -27.281 27.666 51.659 1.00 79.12 330 THR A O 1
ATOM 2493 N N . PRO A 1 331 ? -25.557 27.862 50.226 1.00 81.19 331 PRO A N 1
ATOM 2494 C CA . PRO A 1 331 ? -25.641 26.483 49.769 1.00 81.19 331 PRO A CA 1
ATOM 2495 C C . PRO A 1 331 ? -25.113 25.535 50.853 1.00 81.19 331 PRO A C 1
ATOM 2497 O O . PRO A 1 331 ? -24.147 25.839 51.554 1.00 81.19 331 PRO A O 1
ATOM 2500 N N . SER A 1 332 ? -25.729 24.365 50.970 1.00 85.19 332 SER A N 1
ATOM 2501 C CA . SER A 1 332 ? -25.237 23.254 51.775 1.00 85.19 332 SER A CA 1
ATOM 2502 C C . SER A 1 332 ? -24.838 22.096 50.866 1.00 85.19 332 SER A C 1
ATOM 2504 O O . SER A 1 332 ? -25.485 21.831 49.850 1.00 85.19 332 SER A O 1
ATOM 2506 N N . ALA A 1 333 ? -23.746 21.428 51.227 1.00 87.12 333 ALA A N 1
ATOM 2507 C CA . ALA A 1 333 ? -23.256 20.235 50.560 1.00 87.12 333 ALA A CA 1
ATOM 2508 C C . ALA A 1 333 ? -23.197 19.095 51.575 1.00 87.12 333 ALA A C 1
ATOM 2510 O O . ALA A 1 333 ? -22.658 19.257 52.670 1.00 87.12 333 ALA A O 1
ATOM 2511 N N . GLY A 1 334 ? -23.744 17.943 51.213 1.00 85.06 334 GLY A N 1
ATOM 2512 C CA . GLY A 1 334 ? -23.786 16.769 52.070 1.00 85.06 334 GLY A CA 1
ATOM 2513 C C . GLY A 1 334 ? -23.656 15.477 51.283 1.00 85.06 334 GLY A C 1
ATOM 2514 O O . GLY A 1 334 ? -23.707 15.456 50.053 1.00 85.06 334 GLY A O 1
ATOM 2515 N N . ALA A 1 335 ? -23.490 14.384 52.019 1.00 86.62 335 ALA A N 1
ATOM 2516 C CA . ALA A 1 335 ? -23.572 13.040 51.473 1.00 86.62 335 ALA A CA 1
ATOM 2517 C C . ALA A 1 335 ? -24.969 12.474 51.729 1.00 86.62 335 ALA A C 1
ATOM 2519 O O . ALA A 1 335 ? -25.490 12.582 52.841 1.00 86.62 335 ALA A O 1
ATOM 2520 N N . THR A 1 336 ? -25.565 11.817 50.739 1.00 82.69 336 THR A N 1
ATOM 2521 C CA . THR A 1 336 ? -26.779 11.033 50.970 1.00 82.69 336 THR A CA 1
ATOM 2522 C C . THR A 1 336 ? -26.487 9.830 51.873 1.00 82.69 336 THR A C 1
ATOM 2524 O O . THR A 1 336 ? -25.373 9.298 51.888 1.00 82.69 336 THR A O 1
ATOM 2527 N N . GLY A 1 337 ? -27.514 9.334 52.570 1.00 78.50 337 GLY A N 1
ATOM 2528 C CA . GLY A 1 337 ? -27.436 8.053 53.287 1.00 78.50 337 GLY A CA 1
ATOM 2529 C C . GLY A 1 337 ? -27.241 6.854 52.350 1.00 78.50 337 GLY A C 1
ATOM 2530 O O . GLY A 1 337 ? -26.616 5.869 52.741 1.00 78.50 337 GLY A O 1
ATOM 2531 N N . TYR A 1 338 ? -27.712 6.968 51.104 1.00 79.00 338 TYR A N 1
ATOM 2532 C CA . TYR A 1 338 ? -27.548 5.952 50.065 1.00 79.00 338 TYR A CA 1
ATOM 2533 C C . TYR A 1 338 ? -26.085 5.736 49.701 1.00 79.00 338 TYR A C 1
ATOM 2535 O O . TYR A 1 338 ? -25.326 6.699 49.564 1.00 79.00 338 TYR A O 1
ATOM 2543 N N . THR A 1 339 ? -25.732 4.469 49.511 1.00 86.12 339 THR A N 1
ATOM 2544 C CA . THR A 1 339 ? -24.399 4.027 49.117 1.00 86.12 339 THR A CA 1
ATOM 2545 C C . THR A 1 339 ? -24.402 3.404 47.737 1.00 86.12 339 THR A C 1
ATOM 2547 O O . THR A 1 339 ? -25.443 3.001 47.216 1.00 86.12 339 THR A O 1
ATOM 2550 N N . PHE A 1 340 ? -23.220 3.322 47.140 1.00 90.00 340 PHE A N 1
ATOM 2551 C CA . PHE A 1 340 ? -23.046 2.689 45.843 1.00 90.00 340 PHE A CA 1
ATOM 2552 C C . PHE A 1 340 ? -22.629 1.213 46.001 1.00 90.00 340 PHE A C 1
ATOM 2554 O O . PHE A 1 340 ? -21.984 0.855 46.988 1.00 90.00 340 PHE A O 1
ATOM 2561 N N . PRO A 1 341 ? -22.980 0.320 45.064 1.00 89.81 341 PRO A N 1
ATOM 2562 C CA . PRO A 1 341 ? -22.481 -1.054 45.057 1.00 89.81 341 PRO A CA 1
ATOM 2563 C C . PRO A 1 341 ? -21.117 -1.161 44.364 1.00 89.81 341 PRO A C 1
ATOM 2565 O O . PRO A 1 341 ? -20.800 -0.361 43.490 1.00 89.81 341 PRO A O 1
ATOM 2568 N N . GLY A 1 342 ? -20.348 -2.202 44.686 1.00 92.31 342 GLY A N 1
ATOM 2569 C CA . GLY A 1 342 ? -19.106 -2.519 43.975 1.00 92.31 342 GLY A CA 1
ATOM 2570 C C . GLY A 1 342 ? -17.904 -1.679 44.411 1.00 92.31 342 GLY A C 1
ATOM 2571 O O . GLY A 1 342 ? -17.840 -1.218 45.557 1.00 92.31 342 GLY A O 1
ATOM 2572 N N . ARG A 1 343 ? -16.926 -1.517 43.513 1.00 95.12 343 ARG A N 1
ATOM 2573 C CA . ARG A 1 343 ? -15.672 -0.792 43.786 1.00 95.12 343 ARG A CA 1
ATOM 2574 C C . ARG A 1 343 ? -15.477 0.368 42.826 1.00 95.12 343 ARG A C 1
ATOM 2576 O O . ARG A 1 343 ? -15.822 0.303 41.646 1.00 95.12 343 ARG A O 1
ATOM 2583 N N . TYR A 1 344 ? -14.888 1.427 43.362 1.00 96.75 344 TYR A N 1
ATOM 2584 C CA . TYR A 1 344 ? -14.696 2.693 42.674 1.00 96.75 344 TYR A CA 1
ATOM 2585 C C . TYR A 1 344 ? -13.253 3.150 42.804 1.00 96.75 344 TYR A C 1
ATOM 2587 O O . TYR A 1 344 ? -12.682 3.079 43.888 1.00 96.75 344 TYR A O 1
ATOM 2595 N N . MET A 1 345 ? -12.688 3.651 41.711 1.00 97.38 345 MET A N 1
ATOM 2596 C CA . MET A 1 345 ? -11.383 4.305 41.699 1.00 97.38 345 MET A CA 1
ATOM 2597 C C . MET A 1 345 ? -11.571 5.819 41.697 1.00 97.38 345 MET A C 1
ATOM 2599 O O . MET A 1 345 ? -12.345 6.345 40.898 1.00 97.38 345 MET A O 1
ATOM 2603 N N . ALA A 1 346 ? -10.866 6.521 42.576 1.00 96.38 346 ALA A N 1
ATOM 2604 C CA . ALA A 1 346 ? -10.850 7.974 42.613 1.00 96.38 346 ALA A CA 1
ATOM 2605 C C . ALA A 1 346 ? -10.121 8.540 41.384 1.00 96.38 346 ALA A C 1
ATOM 2607 O O . ALA A 1 346 ? -8.964 8.218 41.126 1.00 96.38 346 ALA A O 1
ATOM 2608 N N . LEU A 1 347 ? -10.791 9.423 40.647 1.00 96.38 347 LEU A N 1
ATOM 2609 C CA . LEU A 1 347 ? -10.233 10.212 39.543 1.00 96.38 347 LEU A CA 1
ATOM 2610 C C . LEU A 1 347 ? -9.824 11.627 39.984 1.00 96.38 347 LEU A C 1
ATOM 2612 O O . LEU A 1 347 ? -9.317 12.412 39.188 1.00 96.38 347 LEU A O 1
ATOM 2616 N N . SER A 1 348 ? -10.046 11.962 41.253 1.00 94.44 348 SER A N 1
ATOM 2617 C CA . SER A 1 348 ? -9.611 13.205 41.886 1.00 94.44 348 SER A CA 1
ATOM 2618 C C . SER A 1 348 ? -9.458 12.995 43.392 1.00 94.44 348 SER A C 1
ATOM 2620 O O . SER A 1 348 ? -10.109 12.118 43.953 1.00 94.44 348 SER A O 1
ATOM 2622 N N . GLY A 1 349 ? -8.688 13.851 44.057 1.00 89.44 349 GLY A N 1
ATOM 2623 C CA . GLY A 1 349 ? -8.526 13.836 45.510 1.00 89.44 349 GLY A CA 1
ATOM 2624 C C . GLY A 1 349 ? -7.091 14.151 45.910 1.00 89.44 349 GLY A C 1
ATOM 2625 O O . GLY A 1 349 ? -6.159 13.937 45.133 1.00 89.44 349 GLY A O 1
ATOM 2626 N N . VAL A 1 350 ? -6.915 14.659 47.126 1.00 86.56 350 VAL A N 1
ATOM 2627 C CA . VAL A 1 350 ? -5.613 14.982 47.709 1.00 86.56 350 VAL A CA 1
ATOM 2628 C C . VAL A 1 350 ? -5.577 14.506 49.163 1.00 86.56 350 VAL A C 1
ATOM 2630 O O . VAL A 1 350 ? -6.543 14.641 49.915 1.00 86.56 350 VAL A O 1
ATOM 2633 N N . ARG A 1 351 ? -4.455 13.901 49.565 1.00 85.81 351 ARG A N 1
ATOM 2634 C CA . ARG A 1 351 ? -4.264 13.296 50.896 1.00 85.81 351 ARG A CA 1
ATOM 2635 C C . ARG A 1 351 ? -3.703 14.280 51.933 1.00 85.81 351 ARG A C 1
ATOM 2637 O O . ARG A 1 351 ? -2.953 13.882 52.818 1.00 85.81 351 ARG A O 1
ATOM 2644 N N . ASP A 1 352 ? -4.029 15.560 51.813 1.00 78.88 352 ASP A N 1
ATOM 2645 C CA . ASP A 1 352 ? -3.440 16.638 52.621 1.00 78.88 352 ASP A CA 1
ATOM 2646 C C . ASP A 1 352 ? -4.310 17.078 53.810 1.00 78.88 352 ASP A C 1
ATOM 2648 O O . ASP A 1 352 ? -3.851 17.825 54.673 1.00 78.88 352 ASP A O 1
ATOM 2652 N N . SER A 1 353 ? -5.556 16.606 53.879 1.00 64.69 353 SER A N 1
ATOM 2653 C CA . SER A 1 353 ? -6.561 17.155 54.786 1.00 64.69 353 SER A CA 1
ATOM 2654 C C . SER A 1 353 ? -7.016 16.155 55.854 1.00 64.69 353 SER A C 1
ATOM 2656 O O . SER A 1 353 ? -7.347 15.006 55.563 1.00 64.69 353 SER A O 1
ATOM 2658 N N . TYR A 1 354 ? -7.106 16.631 57.098 1.00 69.88 354 TYR A N 1
ATOM 2659 C CA . TYR A 1 354 ? -7.479 15.861 58.292 1.00 69.88 354 TYR A CA 1
ATOM 2660 C C . TYR A 1 354 ? -8.857 16.298 58.817 1.00 69.88 354 TYR A C 1
ATOM 2662 O O . TYR A 1 354 ? -9.285 17.424 58.558 1.00 69.88 354 TYR A O 1
ATOM 2670 N N . GLY A 1 355 ? -9.563 15.419 59.538 1.00 73.44 355 GLY A N 1
ATOM 2671 C CA . GLY A 1 355 ? -10.857 15.718 60.163 1.00 73.44 355 GLY A CA 1
ATOM 2672 C C . GLY A 1 355 ? -12.001 14.791 59.739 1.00 73.44 355 GLY A C 1
ATOM 2673 O O . GLY A 1 355 ? -11.805 13.801 59.038 1.00 73.44 355 GLY A O 1
ATOM 2674 N N . THR A 1 356 ? -13.213 15.132 60.182 1.00 76.38 356 THR A N 1
ATOM 2675 C CA . THR A 1 356 ? -14.440 14.325 60.025 1.00 76.38 356 THR A CA 1
ATOM 2676 C C . THR A 1 356 ? -15.277 14.697 58.796 1.00 76.38 356 THR A C 1
ATOM 2678 O O . THR A 1 356 ? -16.381 14.185 58.617 1.00 76.38 356 THR A O 1
ATOM 2681 N N . SER A 1 357 ? -14.791 15.611 57.952 1.00 85.00 357 SER A N 1
ATOM 2682 C CA . SER A 1 357 ? -15.506 16.063 56.755 1.00 85.00 357 SER A CA 1
ATOM 2683 C C . SER A 1 357 ? -15.338 15.076 55.603 1.00 85.00 357 SER A C 1
ATOM 2685 O O . SER A 1 357 ? -14.216 14.736 55.225 1.00 85.00 357 SER A O 1
ATOM 2687 N N . GLY A 1 358 ? -16.457 14.665 55.003 1.00 87.88 358 GLY A N 1
ATOM 2688 C CA . GLY A 1 358 ? -16.446 13.874 53.776 1.00 87.88 358 GLY A CA 1
ATOM 2689 C C . GLY A 1 358 ? -15.781 14.615 52.609 1.00 87.88 358 GLY A C 1
ATOM 2690 O O . GLY A 1 358 ? -15.760 15.847 52.568 1.00 87.88 358 GLY A O 1
ATOM 2691 N N . ARG A 1 359 ? -15.235 13.869 51.646 1.00 90.12 359 ARG A N 1
ATOM 2692 C CA . ARG A 1 359 ? -14.512 14.425 50.491 1.00 90.12 359 ARG A CA 1
ATOM 2693 C C . ARG A 1 359 ? -15.316 14.238 49.216 1.00 90.12 359 ARG A C 1
ATOM 2695 O O . ARG A 1 359 ? -15.559 13.107 48.812 1.00 90.12 359 ARG A O 1
ATOM 2702 N N . ILE A 1 360 ? -15.723 15.338 48.587 1.00 92.81 360 ILE A N 1
ATOM 2703 C CA . ILE A 1 360 ? -16.359 15.306 47.267 1.00 92.81 360 ILE A CA 1
ATOM 2704 C C . ILE A 1 360 ? -15.267 15.058 46.230 1.00 92.81 360 ILE A C 1
ATOM 2706 O O . ILE A 1 360 ? -14.344 15.860 46.105 1.00 92.81 360 ILE A O 1
ATOM 2710 N N . CYS A 1 361 ? -15.356 13.950 45.506 1.00 94.19 361 CYS A N 1
ATOM 2711 C CA . CYS A 1 361 ? -14.396 13.569 44.477 1.00 94.19 361 CYS A CA 1
ATOM 2712 C C . CYS A 1 361 ? -15.124 12.947 43.282 1.00 94.19 361 CYS A C 1
ATOM 2714 O O . CYS A 1 361 ? -16.248 12.451 43.398 1.00 94.19 361 CYS A O 1
ATOM 2716 N N . LEU A 1 362 ? -14.469 12.982 42.127 1.00 96.38 362 LEU A N 1
ATOM 2717 C CA . LEU A 1 362 ? -14.853 12.201 40.968 1.00 96.38 362 LEU A CA 1
ATOM 2718 C C . LEU A 1 362 ? -14.323 10.777 41.135 1.00 96.38 362 LEU A C 1
ATOM 2720 O O . LEU A 1 362 ? -13.161 10.576 41.484 1.00 96.38 362 LEU A O 1
ATOM 2724 N N . PHE A 1 363 ? -15.165 9.797 40.852 1.00 96.06 363 PHE A N 1
ATOM 2725 C CA . PHE A 1 363 ? -14.824 8.382 40.865 1.00 96.06 363 PHE A CA 1
ATOM 2726 C C . PHE A 1 363 ? -15.246 7.737 39.555 1.00 96.06 363 PHE A C 1
ATOM 2728 O O . PHE A 1 363 ? -16.161 8.223 38.905 1.00 96.06 363 PHE A O 1
ATOM 2735 N N . VAL A 1 364 ? -14.642 6.612 39.195 1.00 95.50 364 VAL A N 1
ATOM 2736 C CA . VAL A 1 364 ? -15.151 5.719 38.149 1.00 95.50 364 VAL A CA 1
ATOM 2737 C C . VAL A 1 364 ? -15.428 4.355 38.752 1.00 95.50 364 VAL A C 1
ATOM 2739 O O . VAL A 1 364 ? -14.630 3.842 39.541 1.00 95.50 364 VAL A O 1
ATOM 2742 N N . ARG A 1 365 ? -16.573 3.765 38.408 1.00 93.38 365 ARG A N 1
ATOM 2743 C CA . ARG A 1 365 ? -16.884 2.404 38.840 1.00 93.38 365 ARG A CA 1
ATOM 2744 C C . ARG A 1 365 ? -16.028 1.407 38.070 1.00 93.38 365 ARG A C 1
ATOM 2746 O O . ARG A 1 365 ? -16.033 1.433 36.843 1.00 93.38 365 ARG A O 1
ATOM 2753 N N . ILE A 1 366 ? -15.348 0.512 38.773 1.00 92.50 366 ILE A N 1
ATOM 2754 C CA . ILE A 1 366 ? -14.480 -0.505 38.161 1.00 92.50 366 ILE A CA 1
ATOM 2755 C C . ILE A 1 366 ? -15.024 -1.929 38.323 1.00 92.50 366 ILE A C 1
ATOM 2757 O O . ILE A 1 366 ? -14.665 -2.793 37.530 1.00 92.50 366 ILE A O 1
ATOM 2761 N N . GLU A 1 367 ? -15.916 -2.157 39.295 1.00 87.94 367 GLU A N 1
ATOM 2762 C CA . GLU A 1 367 ? -16.566 -3.450 39.586 1.00 87.94 367 GLU A CA 1
ATOM 2763 C C . GLU A 1 367 ? -18.016 -3.245 40.046 1.00 87.94 367 GLU A C 1
ATOM 2765 O O . GLU A 1 367 ? -18.272 -2.272 40.795 1.00 87.94 367 GLU A O 1
#

InterPro domains:
  IPR051934 Bacteriophage Tail Fiber Structural Protein [PTHR35191] (1-75)

Organism: NCBI:txid1499973

Radius of gyration: 57.46 Å; chains: 1; bounding box: 122×68×173 Å